Protein AF-A0AA35PYL8-F1 (afdb_monomer)

Nearest PDB structures (foldseek):
  5jr9-assembly1_B  TM=3.518E-01  e=2.823E+00  Nanoarchaeum equitans Kin4-M
  7nmq-assembly1_A  TM=1.419E-01  e=8.333E-01  Bacillus cereus
  4k1p-assembly4_D  TM=1.425E-01  e=1.674E+00  Bacillus cereus

Secondary structure (DSSP, 8-state):
--PPP-PPPTT-HHHHHHHHHHHHHHHHHHHHH----GGGSHHHHHHHHHHHHTTT--TTTHHHHHHHHHHHHHHHHHHHHHHHHHHHHHHSTTSHHHHHHHHHHHHHHHHHHHHHHHHHHHHHHHHHHHTSEEEEE-TTSSSSEEEEES-HHHHHHHHHHHHHHHHHHHHHHHHHHHTT-TTHHHHHHHHHHHHHHHHTTHHHHHHS-HHHHHHHGGGTGGGGGG--HHHHHHHHHHHHHHHTTT--S-SSHHHHHHHHHHHHHHTTTSS-SS--TT-

Sequence (279 aa):
MTQQLGPPGRDDVVYAAILRETYKVLIPYWFFTGDNVFLNEKQWKQPIQKNILQKIGSSSLEPHEFAAMEVAARHFGGMYDQLCECHRIRSEPHQPAAIEDSHGAIKYARDLEEAAAAANTDLLRAAIQSGDVEEVADQNSLPKTSYKMSNIHLGEILLLSLRVQFLNLRIYYDWAVLYDLPQADELYSRLRDLAVESWKYISFLRGIEFFDATMLSPALWPSLELATVAERQYLMDFFTEIDNFRHTTPKDKKEEEMRILSYTAIITGRKSAKNDPNS

Organism: NCBI:txid1926264

Foldseek 3Di:
DDDDDDADDLPNLPVLVVVVVVCLVCLVVCLLPVPQPCCVDPRNVVSNLVSLLVQVVDPQLSVLLVLLVVLLCVCSRCQNVLLVLLLVCVVPVPPPVSVVSLVVSLVVLVVSLVSLVVSLVVNVVSCVVVVQWDWAQDCPFPLRTAIDGVDVSSVQSNLSSLLSNLLSLVLNLVSCVSVVNPCNVVSLVVNQVSLSVSRNCLVVLVVDDLVSSLSRLLSNLSSLVNDDPVRNVVSLVSNCVSCVVVVPADPDSVRRNVVSVVVSCSSNSVDPPPDPVVD

Solvent-accessible surface area (backbone atoms only — not comparable to full-atom values): 15254 Å² total; per-residue (Å²): 134,85,80,81,81,75,65,58,56,93,81,38,62,65,56,32,49,52,51,51,58,49,41,71,65,42,50,66,54,38,60,75,68,61,54,83,61,66,56,76,39,71,75,38,32,54,49,42,51,53,56,57,56,62,71,68,70,48,82,86,47,46,69,34,53,50,48,27,51,52,45,46,50,52,48,69,75,46,39,48,62,51,32,55,50,42,37,54,30,66,75,47,55,82,40,71,67,28,48,61,52,42,55,56,54,44,50,50,25,44,56,50,16,54,52,18,46,50,26,36,52,53,32,52,50,50,31,40,74,73,64,42,31,43,86,40,86,27,89,86,42,91,74,39,33,27,43,48,65,75,44,72,65,54,51,52,52,49,44,48,19,46,29,50,19,49,44,23,44,52,40,32,30,50,50,22,58,76,68,69,38,92,58,26,68,59,42,50,52,54,50,46,52,50,30,51,59,54,55,20,44,50,65,41,44,72,71,48,60,66,69,58,26,54,72,50,52,68,49,50,45,64,38,54,82,70,40,52,77,70,53,35,52,54,52,51,52,50,53,48,63,58,37,67,84,72,68,80,62,63,91,45,68,67,57,39,50,52,49,44,53,51,49,43,32,31,77,49,13,76,36,75,84,66,80,60,95,87,115

Mean predicted aligned error: 7.29 Å

Radius of gyration: 19.18 Å; Cα contacts (8 Å, |Δi|>4): 286; chains: 1; bounding box: 44×58×51 Å

pLDDT: mean 84.25, std 14.27, range [31.62, 97.88]

Structure (mmCIF, N/CA/C/O backbone):
data_AF-A0AA35PYL8-F1
#
_entry.id   AF-A0AA35PYL8-F1
#
loop_
_atom_site.group_PDB
_atom_site.id
_atom_site.type_symbol
_atom_site.label_atom_id
_atom_site.label_alt_id
_atom_site.label_comp_id
_atom_site.label_asym_id
_atom_site.label_entity_id
_atom_site.label_seq_id
_atom_site.pdbx_PDB_ins_code
_atom_site.Cartn_x
_atom_site.Cartn_y
_atom_site.Cartn_z
_atom_site.occupancy
_atom_site.B_iso_or_equiv
_atom_site.auth_seq_id
_atom_site.auth_comp_id
_atom_site.auth_asym_id
_atom_site.auth_atom_id
_atom_site.pdbx_PDB_model_num
ATOM 1 N N . MET A 1 1 ? -0.480 42.351 -0.542 1.00 38.56 1 MET A N 1
ATOM 2 C CA . MET A 1 1 ? 0.664 41.586 -0.006 1.00 38.56 1 MET A CA 1
ATOM 3 C C . MET A 1 1 ? 0.111 40.351 0.671 1.00 38.56 1 MET A C 1
ATOM 5 O O . MET A 1 1 ? -0.483 40.473 1.731 1.00 38.56 1 MET A O 1
ATOM 9 N N . THR A 1 2 ? 0.221 39.192 0.036 1.00 40.53 2 THR A N 1
ATOM 10 C CA . THR A 1 2 ? -0.053 37.902 0.674 1.00 40.53 2 THR A CA 1
ATOM 11 C C . THR A 1 2 ? 1.210 37.506 1.433 1.00 40.53 2 THR A C 1
ATOM 13 O O . THR A 1 2 ? 2.241 37.250 0.817 1.00 40.53 2 THR A O 1
ATOM 16 N N . GLN A 1 3 ? 1.171 37.544 2.768 1.00 46.09 3 GLN A N 1
ATOM 17 C CA . GLN A 1 3 ? 2.246 36.984 3.588 1.00 46.09 3 GLN A CA 1
ATOM 18 C C . GLN A 1 3 ? 2.286 35.472 3.354 1.00 46.09 3 GLN A C 1
ATOM 20 O O . GLN A 1 3 ? 1.274 34.795 3.527 1.00 46.09 3 GLN A O 1
ATOM 25 N N . GLN A 1 4 ? 3.443 34.948 2.949 1.00 57.88 4 GLN A N 1
ATOM 26 C CA . GLN A 1 4 ? 3.677 33.508 2.967 1.00 57.88 4 GLN A CA 1
ATOM 27 C C . GLN A 1 4 ? 3.803 33.060 4.426 1.00 57.88 4 GLN A C 1
ATOM 29 O O . GLN A 1 4 ? 4.592 33.624 5.185 1.00 57.88 4 GLN A O 1
ATOM 34 N N . LEU A 1 5 ? 2.996 32.075 4.823 1.00 64.62 5 LEU A N 1
ATOM 35 C CA . LEU A 1 5 ? 3.080 31.464 6.146 1.00 64.62 5 LEU A CA 1
ATOM 36 C C . LEU A 1 5 ? 4.333 30.577 6.222 1.00 64.62 5 LEU A C 1
ATOM 38 O O . LEU A 1 5 ? 4.578 29.768 5.331 1.00 64.62 5 LEU A O 1
ATOM 42 N N . GLY A 1 6 ? 5.125 30.743 7.284 1.00 70.56 6 GLY A N 1
ATOM 43 C CA . GLY A 1 6 ? 6.258 29.868 7.608 1.00 70.56 6 GLY A CA 1
ATOM 44 C C . GLY A 1 6 ? 5.825 28.574 8.319 1.00 70.56 6 GLY A C 1
ATOM 45 O O . GLY A 1 6 ? 4.622 28.350 8.484 1.00 70.56 6 GLY A O 1
ATOM 46 N N . PRO A 1 7 ? 6.775 27.724 8.756 1.00 70.75 7 PRO A N 1
ATOM 47 C CA . PRO A 1 7 ? 6.474 26.495 9.493 1.00 70.75 7 PRO A CA 1
ATOM 48 C C . PRO A 1 7 ? 5.730 26.774 10.809 1.00 70.75 7 PRO A C 1
ATOM 50 O O . PRO A 1 7 ? 5.912 27.846 11.397 1.00 70.75 7 PRO A O 1
ATOM 53 N N . PRO A 1 8 ? 4.905 25.826 11.297 1.00 73.75 8 PRO A N 1
ATOM 54 C CA . PRO A 1 8 ? 4.210 25.989 12.565 1.00 73.75 8 PRO A CA 1
ATOM 55 C C . PRO A 1 8 ? 5.211 26.109 13.714 1.00 73.75 8 PRO A C 1
ATOM 57 O O . PRO A 1 8 ? 6.258 25.453 13.731 1.00 73.75 8 PRO A O 1
ATOM 60 N N . GLY A 1 9 ? 4.871 26.939 14.702 1.00 73.50 9 GLY A N 1
ATOM 61 C CA . GLY A 1 9 ? 5.613 26.987 15.957 1.00 73.50 9 GLY A CA 1
ATOM 62 C C . GLY A 1 9 ? 5.628 25.615 16.639 1.00 73.50 9 GLY A C 1
ATOM 63 O O . GLY A 1 9 ? 4.746 24.786 16.423 1.00 73.50 9 GLY A O 1
ATOM 64 N N . ARG A 1 10 ? 6.621 25.369 17.502 1.00 64.75 10 ARG A N 1
ATOM 65 C CA . ARG A 1 10 ? 6.842 24.063 18.161 1.00 64.75 10 ARG A CA 1
ATOM 66 C C . ARG A 1 10 ? 5.626 23.522 18.932 1.00 64.75 10 ARG A C 1
ATOM 68 O O . ARG A 1 10 ? 5.512 22.304 19.102 1.00 64.75 10 ARG A O 1
ATOM 75 N N . ASP A 1 11 ? 4.759 24.425 19.379 1.00 73.81 11 ASP A N 1
ATOM 76 C CA . ASP A 1 11 ? 3.574 24.145 20.193 1.00 73.81 11 ASP A CA 1
ATOM 77 C C . ASP A 1 11 ? 2.267 24.573 19.494 1.00 73.81 11 ASP A C 1
ATOM 79 O O . ASP A 1 11 ? 1.200 24.566 20.104 1.00 73.81 11 ASP A O 1
ATOM 83 N N . ASP A 1 12 ? 2.324 24.928 18.204 1.00 72.94 12 ASP A N 1
ATOM 84 C CA . ASP A 1 12 ? 1.146 25.309 17.419 1.00 72.94 12 ASP A CA 1
ATOM 85 C C . ASP A 1 12 ? 0.423 24.065 16.878 1.00 72.94 12 ASP A C 1
ATOM 87 O O . ASP A 1 12 ? 0.539 23.669 15.714 1.00 72.94 12 ASP A O 1
ATOM 91 N N . VAL A 1 13 ? -0.310 23.410 17.781 1.00 71.44 13 VAL A N 1
ATOM 92 C CA . VAL A 1 13 ? -1.048 22.168 17.510 1.00 71.44 13 VAL A CA 1
ATOM 93 C C . VAL A 1 13 ? -2.127 22.373 16.442 1.00 71.44 13 VAL A C 1
ATOM 95 O O . VAL A 1 13 ? -2.385 21.460 15.658 1.00 71.44 13 VAL A O 1
ATOM 98 N N . VAL A 1 14 ? -2.740 23.561 16.385 1.00 76.62 14 VAL A N 1
ATOM 99 C CA . VAL A 1 14 ? -3.816 23.878 15.434 1.00 76.62 14 VAL A CA 1
ATOM 100 C C . VAL A 1 14 ? -3.253 24.017 14.026 1.00 76.62 14 VAL A C 1
ATOM 102 O O . VAL A 1 14 ? -3.759 23.375 13.105 1.00 76.62 14 VAL A O 1
ATOM 105 N N . TYR A 1 15 ? -2.183 24.793 13.846 1.00 76.69 15 TYR A N 1
ATOM 106 C CA . TYR A 1 15 ? -1.580 24.954 12.527 1.00 76.69 15 TYR A CA 1
ATOM 107 C C . TYR A 1 15 ? -0.965 23.638 12.026 1.00 76.69 15 TYR A C 1
ATOM 109 O O . TYR A 1 15 ? -1.166 23.266 10.868 1.00 76.69 15 TYR A O 1
ATOM 117 N N . ALA A 1 16 ? -0.317 22.864 12.904 1.00 71.44 16 ALA A N 1
ATOM 118 C CA . ALA A 1 16 ? 0.171 21.530 12.557 1.00 71.44 16 ALA A CA 1
ATOM 119 C C . ALA A 1 16 ? -0.965 20.575 12.132 1.00 71.44 16 ALA A C 1
ATOM 121 O O . ALA A 1 16 ? -0.809 19.833 11.159 1.00 71.44 16 ALA A O 1
ATOM 122 N N . ALA A 1 17 ? -2.126 20.630 12.797 1.00 71.81 17 ALA A N 1
ATOM 123 C CA . ALA A 1 17 ? -3.292 19.828 12.427 1.00 71.81 17 ALA A CA 1
ATOM 124 C C . ALA A 1 17 ? -3.875 20.235 11.062 1.00 71.81 17 ALA A C 1
ATOM 126 O O . ALA A 1 17 ? -4.158 19.365 10.240 1.00 71.81 17 ALA A O 1
ATOM 127 N N . ILE A 1 18 ? -3.995 21.540 10.788 1.00 76.38 18 ILE A N 1
ATOM 128 C CA . ILE A 1 18 ? -4.449 22.049 9.483 1.00 76.38 18 ILE A CA 1
ATOM 129 C C . ILE A 1 18 ? -3.497 21.595 8.374 1.00 76.38 18 ILE A C 1
ATOM 131 O O . ILE A 1 18 ? -3.952 21.116 7.337 1.00 76.38 18 ILE A O 1
ATOM 135 N N . LEU A 1 19 ? -2.183 21.696 8.591 1.00 72.56 19 LEU A N 1
ATOM 136 C CA . LEU A 1 19 ? -1.183 21.247 7.621 1.00 72.56 19 LEU A CA 1
ATOM 137 C C . LEU A 1 19 ? -1.274 19.745 7.353 1.00 72.56 19 LEU A C 1
ATOM 139 O O . LEU A 1 19 ? -1.142 19.344 6.203 1.00 72.56 19 LEU A O 1
ATOM 143 N N . ARG A 1 20 ? -1.547 18.919 8.369 1.00 69.62 20 ARG A N 1
ATOM 144 C CA . ARG A 1 20 ? -1.767 17.474 8.196 1.00 69.62 20 ARG A CA 1
ATOM 145 C C . ARG A 1 20 ? -3.010 17.172 7.356 1.00 69.62 20 ARG A C 1
ATOM 147 O O . ARG A 1 20 ? -2.934 16.357 6.442 1.00 69.62 20 ARG A O 1
ATOM 154 N N . GLU A 1 21 ? -4.147 17.798 7.648 1.00 71.31 21 GLU A N 1
ATOM 155 C CA . GLU A 1 21 ? -5.366 17.567 6.854 1.00 71.31 21 GLU A CA 1
ATOM 156 C C . GLU A 1 21 ? -5.190 18.074 5.419 1.00 71.31 21 GLU A C 1
ATOM 158 O O . GLU A 1 21 ? -5.538 17.395 4.455 1.00 71.31 21 GLU A O 1
ATOM 163 N N . THR A 1 22 ? -4.530 19.221 5.262 1.00 70.6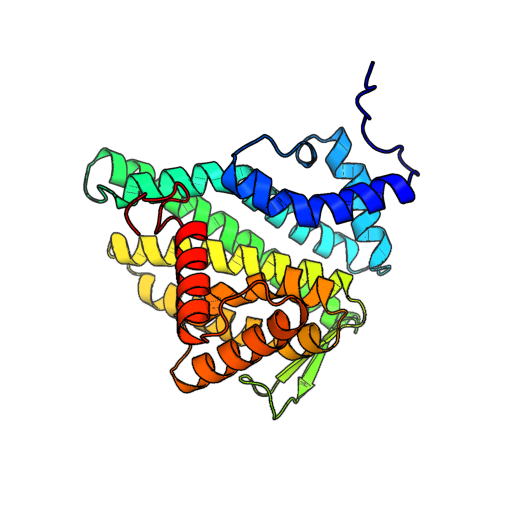2 22 THR A N 1
ATOM 164 C CA . THR A 1 22 ? -4.163 19.757 3.948 1.00 70.62 22 THR A CA 1
ATOM 165 C C . THR A 1 22 ? -3.191 18.819 3.228 1.00 70.62 22 THR A C 1
ATOM 167 O O . THR A 1 22 ? -3.323 18.599 2.029 1.00 70.62 22 THR A O 1
ATOM 170 N N . TYR A 1 23 ? -2.257 18.194 3.950 1.00 68.19 23 TYR A N 1
ATOM 171 C CA . TYR A 1 23 ? -1.317 17.223 3.399 1.00 68.19 23 TYR A CA 1
ATOM 172 C C . TYR A 1 23 ? -2.027 16.017 2.789 1.00 68.19 23 TYR A C 1
ATOM 174 O O . TYR A 1 23 ? -1.738 15.672 1.646 1.00 68.19 23 TYR A O 1
ATOM 182 N N . LYS A 1 24 ? -3.007 15.427 3.490 1.00 66.06 24 LYS A N 1
ATOM 183 C CA . LYS A 1 24 ? -3.813 14.317 2.949 1.00 66.06 24 LYS A CA 1
ATOM 184 C C . LYS A 1 24 ? -4.441 14.671 1.591 1.00 66.06 24 LYS A C 1
ATOM 186 O O . LYS A 1 24 ? -4.537 13.812 0.719 1.00 66.06 24 LYS A O 1
ATOM 191 N N . VAL A 1 25 ? -4.834 15.934 1.405 1.00 66.62 25 VAL A N 1
ATOM 192 C CA . VAL A 1 25 ? -5.436 16.450 0.164 1.00 66.62 25 VAL A CA 1
ATOM 193 C C . VAL A 1 25 ? -4.390 16.803 -0.902 1.00 66.62 25 VAL A C 1
ATOM 195 O O . VAL A 1 25 ? -4.662 16.650 -2.091 1.00 66.62 25 VAL A O 1
ATOM 198 N N . LEU A 1 26 ? -3.200 17.264 -0.506 1.00 66.56 26 LEU A N 1
ATOM 199 C CA . LEU A 1 26 ? -2.145 17.710 -1.424 1.00 66.56 26 LEU A CA 1
ATOM 200 C C . LEU A 1 26 ? -1.209 16.591 -1.896 1.00 66.56 26 LEU A C 1
ATOM 202 O O . LEU A 1 26 ? -0.596 16.749 -2.950 1.00 66.56 26 LEU A O 1
ATOM 206 N N . ILE A 1 27 ? -1.126 15.455 -1.190 1.00 66.12 27 ILE A N 1
ATOM 207 C CA . ILE A 1 27 ? -0.324 14.293 -1.621 1.00 66.12 27 ILE A CA 1
ATOM 208 C C . ILE A 1 27 ? -0.635 13.892 -3.072 1.00 66.12 27 ILE A C 1
ATOM 210 O O . ILE A 1 27 ? 0.311 13.781 -3.850 1.00 66.12 27 ILE A O 1
ATOM 214 N N . PRO A 1 28 ? -1.909 13.713 -3.487 1.00 63.41 28 PRO A N 1
ATOM 215 C CA . PRO A 1 28 ? -2.220 13.408 -4.880 1.00 63.41 28 PRO A CA 1
ATOM 216 C C . PRO A 1 28 ? -1.748 14.493 -5.851 1.00 63.41 28 PRO A C 1
ATOM 218 O O . PRO A 1 28 ? -1.295 14.169 -6.937 1.00 63.41 28 PRO A O 1
ATOM 221 N N . TYR A 1 29 ? -1.825 15.773 -5.482 1.00 65.50 29 TYR A N 1
ATOM 222 C CA . TYR A 1 29 ? -1.358 16.856 -6.348 1.00 65.50 29 TYR A CA 1
ATOM 223 C C . TYR A 1 29 ? 0.162 16.774 -6.560 1.00 65.50 29 TYR A C 1
ATOM 225 O O . TYR A 1 29 ? 0.612 16.707 -7.701 1.00 65.50 29 TYR A O 1
ATOM 233 N N . TRP A 1 30 ? 0.946 16.669 -5.484 1.00 63.66 30 TRP A N 1
ATOM 234 C CA . TRP A 1 30 ? 2.409 16.561 -5.581 1.00 63.66 30 TRP A CA 1
ATOM 235 C C . TRP A 1 30 ? 2.871 15.282 -6.267 1.00 63.66 30 TRP A C 1
ATOM 237 O O . TRP A 1 30 ? 3.850 15.305 -7.008 1.00 63.66 30 TRP A O 1
ATOM 247 N N . PHE A 1 31 ? 2.123 14.191 -6.086 1.00 59.41 31 PHE A N 1
ATOM 248 C CA . PHE A 1 31 ? 2.325 12.945 -6.817 1.00 59.41 31 PHE A CA 1
ATOM 249 C C . PHE A 1 31 ? 2.348 13.177 -8.339 1.00 59.41 31 PHE A C 1
ATOM 251 O O . PHE A 1 31 ? 3.172 12.590 -9.035 1.00 59.41 31 PHE A O 1
ATOM 258 N N . PHE A 1 32 ? 1.463 14.034 -8.860 1.00 60.22 32 PHE A N 1
ATOM 259 C CA . PHE A 1 32 ? 1.333 14.269 -10.301 1.00 60.22 32 PHE A CA 1
ATOM 260 C C . PHE A 1 32 ? 2.185 15.425 -10.831 1.00 60.22 32 PHE A C 1
ATOM 262 O O . PHE A 1 32 ? 2.505 15.425 -12.020 1.00 60.22 32 PHE A O 1
ATOM 269 N N . THR A 1 33 ? 2.541 16.405 -9.998 1.00 62.00 33 THR A N 1
ATOM 270 C CA . THR A 1 33 ? 3.308 17.577 -10.453 1.00 62.00 33 THR A CA 1
ATOM 271 C C . THR A 1 33 ? 4.813 17.451 -10.255 1.00 62.00 33 THR A C 1
ATOM 273 O O . THR A 1 33 ? 5.556 18.148 -10.941 1.00 62.00 33 THR A O 1
ATOM 276 N N . GLY A 1 34 ? 5.275 16.577 -9.353 1.00 55.03 34 GLY A N 1
ATOM 277 C CA . GLY A 1 34 ? 6.693 16.491 -8.992 1.00 55.03 34 GLY A CA 1
ATOM 278 C C . GLY A 1 34 ? 7.200 17.726 -8.237 1.00 55.03 34 GLY A C 1
ATOM 279 O O . GLY A 1 34 ? 8.408 17.905 -8.088 1.00 55.03 34 GLY A O 1
ATOM 280 N N . ASP A 1 35 ? 6.296 18.593 -7.765 1.00 61.75 35 ASP A N 1
ATOM 281 C CA . ASP A 1 35 ? 6.665 19.746 -6.949 1.00 61.75 35 ASP A CA 1
ATOM 282 C C . ASP A 1 35 ? 7.301 19.278 -5.634 1.00 61.75 35 ASP A C 1
ATOM 284 O O . ASP A 1 35 ? 6.838 18.325 -5.000 1.00 61.75 35 ASP A O 1
ATOM 288 N N . ASN A 1 36 ? 8.347 19.985 -5.194 1.00 57.03 36 ASN A N 1
ATOM 289 C CA . ASN A 1 36 ? 9.007 19.688 -3.928 1.00 57.03 36 ASN A CA 1
ATOM 290 C C . ASN A 1 36 ? 7.998 19.744 -2.777 1.00 57.03 36 ASN A C 1
ATOM 292 O O . ASN A 1 36 ? 7.452 20.797 -2.437 1.00 57.03 36 ASN A O 1
ATOM 296 N N . VAL A 1 37 ? 7.803 18.596 -2.135 1.00 62.78 37 VAL A N 1
ATOM 297 C CA . VAL A 1 37 ? 7.036 18.483 -0.901 1.00 62.78 37 VAL A CA 1
ATOM 298 C C . VAL A 1 37 ? 7.799 19.259 0.177 1.00 62.78 37 VAL A C 1
ATOM 300 O O . VAL A 1 37 ? 8.783 18.761 0.720 1.00 62.78 37 VAL A O 1
ATOM 303 N N . PHE A 1 38 ? 7.351 20.473 0.518 1.00 61.25 38 PHE A N 1
ATOM 304 C CA . PHE A 1 38 ? 7.980 21.319 1.552 1.00 61.25 38 PHE A CA 1
ATOM 305 C C . PHE A 1 38 ? 8.118 20.603 2.909 1.00 61.25 38 PHE A C 1
ATOM 307 O O . PHE A 1 38 ? 8.966 20.943 3.729 1.00 61.25 38 PHE A O 1
ATOM 314 N N . LEU A 1 39 ? 7.323 19.553 3.133 1.00 61.25 39 LEU A N 1
ATOM 315 C CA . LEU A 1 39 ? 7.381 18.678 4.307 1.00 61.25 39 LEU A CA 1
ATOM 316 C C . LEU A 1 39 ? 8.658 17.836 4.396 1.00 61.25 39 LEU A C 1
ATOM 318 O O . LEU A 1 39 ? 8.964 17.328 5.473 1.00 61.25 39 LEU A O 1
ATOM 322 N N . ASN A 1 40 ? 9.411 17.696 3.304 1.00 60.97 40 ASN A N 1
ATOM 323 C CA . ASN A 1 40 ? 10.722 17.050 3.313 1.00 60.97 40 ASN A CA 1
ATOM 324 C C . ASN A 1 40 ? 11.807 17.962 3.904 1.00 60.97 40 ASN A C 1
ATOM 326 O O . ASN A 1 40 ? 12.871 17.484 4.307 1.00 60.97 40 ASN A O 1
ATOM 330 N N . GLU A 1 41 ? 11.549 19.265 4.019 1.00 70.06 41 GLU A N 1
ATOM 331 C CA . GLU A 1 41 ? 12.454 20.178 4.699 1.00 70.06 41 GLU A CA 1
ATOM 332 C C . GLU A 1 41 ? 12.382 19.968 6.217 1.00 70.06 41 GLU A C 1
ATOM 334 O O . GLU A 1 41 ? 11.309 19.937 6.827 1.00 70.06 41 GLU A O 1
ATOM 339 N N . LYS A 1 42 ? 13.551 19.886 6.864 1.00 69.88 42 LYS A N 1
ATOM 340 C CA . LYS A 1 42 ? 13.689 19.591 8.303 1.00 69.88 42 LYS A CA 1
ATOM 341 C C . LYS A 1 42 ? 12.803 20.471 9.201 1.00 69.88 42 LYS A C 1
ATOM 343 O O . LYS A 1 42 ? 12.282 19.985 10.203 1.00 69.88 42 LYS A O 1
ATOM 348 N N . GLN A 1 43 ? 12.635 21.740 8.829 1.00 71.31 43 GLN A N 1
ATOM 349 C CA . GLN A 1 43 ? 11.855 22.740 9.564 1.00 71.31 43 GLN A CA 1
ATOM 350 C C . GLN A 1 43 ? 10.338 22.482 9.556 1.00 71.31 43 GLN A C 1
ATOM 352 O O . GLN A 1 43 ? 9.658 22.868 10.502 1.00 71.31 43 GLN A O 1
ATOM 357 N N . TRP A 1 44 ? 9.823 21.784 8.542 1.00 70.62 44 TRP A N 1
ATOM 358 C CA . TRP A 1 44 ? 8.416 21.385 8.436 1.00 70.62 44 TRP A CA 1
ATOM 359 C C . TRP A 1 44 ? 8.189 19.949 8.915 1.00 70.62 44 TRP A C 1
ATOM 361 O O . TRP A 1 44 ? 7.179 19.663 9.559 1.00 70.62 44 TRP A O 1
ATOM 371 N N . LYS A 1 45 ? 9.158 19.059 8.663 1.00 69.25 45 LYS A N 1
ATOM 372 C CA . LYS A 1 45 ? 9.086 17.635 9.009 1.00 69.25 45 LYS A CA 1
ATOM 373 C C . LYS A 1 45 ? 8.870 17.410 10.510 1.00 69.25 45 LYS A C 1
ATOM 375 O O . LYS A 1 45 ? 7.955 16.690 10.899 1.00 69.25 45 LYS A O 1
ATOM 380 N N . GLN A 1 46 ? 9.682 18.039 11.363 1.00 70.25 46 GLN A N 1
ATOM 381 C CA . GLN A 1 46 ? 9.672 17.750 12.805 1.00 70.25 46 GLN A CA 1
ATOM 382 C C . GLN A 1 46 ? 8.376 18.166 13.527 1.00 70.25 46 GLN A C 1
ATOM 384 O O . GLN A 1 46 ? 7.842 17.341 14.271 1.00 70.25 46 GLN A O 1
ATOM 389 N N . PRO A 1 47 ? 7.831 19.387 13.336 1.00 67.44 47 PRO A N 1
ATOM 390 C CA . PRO A 1 47 ? 6.578 19.775 13.987 1.00 67.44 47 PRO A CA 1
ATOM 391 C C . PRO A 1 47 ? 5.391 18.895 13.578 1.00 67.44 47 PRO A C 1
ATOM 393 O O . PRO A 1 47 ? 4.564 18.541 14.417 1.00 67.44 47 PRO A O 1
ATOM 396 N N . ILE A 1 48 ? 5.330 18.503 12.303 1.00 66.81 48 ILE A N 1
ATOM 397 C CA . ILE A 1 48 ? 4.231 17.699 11.759 1.00 66.81 48 ILE A CA 1
ATOM 398 C C . ILE A 1 48 ? 4.343 16.246 12.220 1.00 66.81 48 ILE A C 1
ATOM 400 O O . ILE A 1 48 ? 3.349 15.681 12.669 1.00 66.81 48 ILE A O 1
ATOM 404 N N . GLN A 1 49 ? 5.548 15.665 12.215 1.00 67.12 49 GLN A N 1
ATOM 405 C CA . GLN A 1 49 ? 5.780 14.337 12.792 1.00 67.12 49 GLN A CA 1
ATOM 406 C C . GLN A 1 49 ? 5.405 14.298 14.276 1.00 67.12 49 GLN A C 1
ATOM 408 O O . GLN A 1 49 ? 4.667 13.412 14.689 1.00 67.12 49 GLN A O 1
ATOM 413 N N . LYS A 1 50 ? 5.827 15.293 15.068 1.00 68.25 50 LYS A N 1
ATOM 414 C CA . LYS A 1 50 ? 5.460 15.386 16.488 1.00 68.25 50 LYS A CA 1
ATOM 415 C C . LYS A 1 50 ? 3.939 15.451 16.680 1.00 68.25 50 LYS A C 1
ATOM 417 O O . LYS A 1 50 ? 3.416 14.775 17.557 1.00 68.25 50 LYS A O 1
ATOM 422 N N . ASN A 1 51 ? 3.227 16.230 15.863 1.00 68.75 51 ASN A N 1
ATOM 423 C CA . ASN A 1 51 ? 1.766 16.321 15.936 1.00 68.75 51 ASN A CA 1
ATOM 424 C C . ASN A 1 51 ? 1.074 14.989 15.602 1.00 68.75 51 ASN A C 1
ATOM 426 O O . ASN A 1 51 ? 0.088 14.645 16.246 1.00 68.75 51 ASN A O 1
ATOM 430 N N . ILE A 1 52 ? 1.601 14.237 14.629 1.00 65.06 52 ILE A N 1
ATOM 431 C CA . ILE A 1 52 ? 1.081 12.915 14.251 1.00 65.06 52 ILE A CA 1
ATOM 432 C C . ILE A 1 52 ? 1.277 11.911 15.395 1.00 65.06 52 ILE A C 1
ATOM 434 O O . ILE A 1 52 ? 0.307 11.287 15.819 1.00 65.06 52 ILE A O 1
ATOM 438 N N . LEU A 1 53 ? 2.493 11.820 15.945 1.00 64.69 53 LEU A N 1
ATOM 439 C CA . LEU A 1 53 ? 2.842 10.875 17.018 1.00 64.69 53 LEU A CA 1
ATOM 440 C C . LEU A 1 53 ? 2.053 11.141 18.314 1.00 64.69 53 LEU A C 1
ATOM 442 O O . LEU A 1 53 ? 1.614 10.222 19.001 1.00 64.69 53 LEU A O 1
ATOM 446 N N . GLN A 1 54 ? 1.782 12.411 18.631 1.00 65.12 54 GLN A N 1
ATOM 447 C CA . GLN A 1 54 ? 1.022 12.782 19.831 1.00 65.12 54 GLN A CA 1
ATOM 448 C C . GLN A 1 54 ? -0.431 12.279 19.843 1.00 65.12 54 GLN A C 1
ATOM 450 O O . GLN A 1 54 ? -1.034 12.235 20.914 1.00 65.12 54 GLN A O 1
ATOM 455 N N . LYS A 1 55 ? -1.011 11.907 18.692 1.00 66.19 55 LYS A N 1
ATOM 456 C CA . LYS A 1 55 ? -2.419 11.487 18.609 1.00 66.19 55 LYS A CA 1
ATOM 457 C C . LYS A 1 55 ? -2.662 9.996 18.826 1.00 66.19 55 LYS A C 1
ATOM 459 O O . LYS A 1 55 ? -3.802 9.626 19.108 1.00 66.19 55 LYS A O 1
ATOM 464 N N . ILE A 1 56 ? -1.640 9.147 18.705 1.00 64.38 56 ILE A N 1
ATOM 465 C CA . ILE A 1 56 ? -1.784 7.731 19.073 1.00 64.38 56 ILE A CA 1
ATOM 466 C C . ILE A 1 56 ? -1.742 7.589 20.595 1.00 64.38 56 ILE A C 1
ATOM 468 O O . ILE A 1 56 ? -2.499 6.809 21.165 1.00 64.38 56 ILE A O 1
ATOM 472 N N . GLY A 1 57 ? -0.950 8.436 21.262 1.00 61.62 57 GLY A N 1
ATOM 473 C CA . GLY A 1 57 ? -0.926 8.545 22.721 1.00 61.62 57 GLY A CA 1
ATOM 474 C C . GLY A 1 57 ? -0.227 7.376 23.422 1.00 61.62 57 GLY A C 1
ATOM 475 O O . GLY A 1 57 ? -0.217 7.335 24.651 1.00 61.62 57 GLY A O 1
ATOM 476 N N . SER A 1 58 ? 0.375 6.455 22.660 1.00 73.00 58 SER A N 1
ATOM 477 C CA . SER A 1 58 ? 1.088 5.279 23.160 1.00 73.00 58 SER A CA 1
ATOM 478 C C . SER A 1 58 ? 2.598 5.465 23.013 1.00 73.00 58 SER A C 1
ATOM 480 O O . SER A 1 58 ? 3.156 5.376 21.920 1.00 73.00 58 SER A O 1
ATOM 482 N N . SER A 1 59 ? 3.287 5.711 24.129 1.00 74.25 59 SER A N 1
ATOM 483 C CA . SER A 1 59 ? 4.742 5.918 24.134 1.00 74.25 59 SER A CA 1
ATOM 484 C C . SER A 1 59 ? 5.535 4.681 23.700 1.00 74.25 59 SER A C 1
ATOM 486 O O . SER A 1 59 ? 6.678 4.812 23.267 1.00 74.25 59 SER A O 1
ATOM 488 N N . SER A 1 60 ? 4.951 3.480 23.790 1.00 84.44 60 SER A N 1
ATOM 489 C CA . SER A 1 60 ? 5.584 2.245 23.316 1.00 84.44 60 SER A CA 1
ATOM 490 C C . SER A 1 60 ? 5.553 2.094 21.796 1.00 84.44 60 SER A C 1
ATOM 492 O O . SER A 1 60 ? 6.403 1.395 21.252 1.00 84.44 60 SER A O 1
ATOM 494 N N . LEU A 1 61 ? 4.602 2.735 21.108 1.00 87.75 61 LEU A N 1
ATOM 495 C CA . LEU A 1 61 ? 4.467 2.648 19.650 1.00 87.75 61 LEU A CA 1
ATOM 496 C C . LEU A 1 61 ? 5.252 3.739 18.914 1.00 87.75 61 LEU A C 1
ATOM 498 O O . LEU A 1 61 ? 5.670 3.518 17.777 1.00 87.75 61 LEU A O 1
ATOM 502 N N . GLU A 1 62 ? 5.537 4.862 19.578 1.00 85.62 62 GLU A N 1
ATOM 503 C CA . GLU A 1 62 ? 6.200 6.037 18.994 1.00 85.62 62 GLU A CA 1
ATOM 504 C C . GLU A 1 62 ? 7.459 5.712 18.150 1.00 85.62 62 GLU A C 1
ATOM 506 O O . GLU A 1 62 ? 7.562 6.218 17.027 1.00 85.62 62 GLU A O 1
ATOM 511 N N . PRO A 1 63 ? 8.404 4.843 18.582 1.00 87.81 63 PRO A N 1
ATOM 512 C CA . PRO A 1 63 ? 9.579 4.521 17.764 1.00 87.81 63 PRO A CA 1
ATOM 513 C C . PRO A 1 63 ? 9.230 3.792 16.458 1.00 87.81 63 PRO A C 1
ATOM 515 O O . PRO A 1 63 ? 9.857 4.025 15.423 1.00 87.81 63 PRO A O 1
ATOM 518 N N . HIS A 1 64 ? 8.224 2.917 16.502 1.00 90.94 64 HIS A N 1
ATOM 519 C CA . HIS A 1 64 ? 7.784 2.114 15.362 1.00 90.94 64 HIS A CA 1
ATOM 520 C C . HIS A 1 64 ? 6.969 2.953 14.373 1.00 90.94 64 HIS A C 1
ATOM 522 O O . HIS A 1 64 ? 7.158 2.855 13.160 1.00 90.94 64 HIS A O 1
ATOM 528 N N . GLU A 1 65 ? 6.121 3.841 14.891 1.00 85.31 65 GLU A N 1
ATOM 529 C CA . GLU A 1 65 ? 5.387 4.829 14.099 1.00 85.31 65 GLU A CA 1
ATOM 530 C C . GLU A 1 65 ? 6.346 5.758 13.356 1.00 85.31 65 GLU A C 1
ATOM 532 O O . GLU A 1 65 ? 6.187 6.002 12.157 1.00 85.31 65 GLU A O 1
ATOM 537 N N . PHE A 1 66 ? 7.376 6.249 14.053 1.00 83.31 66 PHE A N 1
ATOM 538 C CA . PHE A 1 66 ? 8.386 7.106 13.450 1.00 83.31 66 PHE A CA 1
ATOM 539 C C . PHE A 1 66 ? 9.102 6.391 12.302 1.00 83.31 66 PHE A C 1
ATOM 541 O O . PHE A 1 66 ? 9.187 6.944 11.205 1.00 83.31 66 PHE A O 1
ATOM 548 N N . ALA A 1 67 ? 9.544 5.148 12.514 1.00 88.31 67 ALA A N 1
ATOM 549 C CA . ALA A 1 67 ? 10.188 4.349 11.475 1.00 88.31 67 ALA A CA 1
ATOM 550 C C . ALA A 1 67 ? 9.284 4.161 10.241 1.00 88.31 67 ALA A C 1
ATOM 552 O O . ALA A 1 67 ? 9.727 4.398 9.113 1.00 88.31 67 ALA A O 1
ATOM 553 N N . ALA A 1 68 ? 8.005 3.819 10.437 1.00 89.12 68 ALA A N 1
ATOM 554 C CA . ALA A 1 68 ? 7.040 3.670 9.346 1.00 89.12 68 ALA A CA 1
ATOM 555 C C . ALA A 1 68 ? 6.835 4.981 8.566 1.00 89.12 68 ALA A C 1
ATOM 557 O O . ALA A 1 68 ? 6.866 4.993 7.331 1.00 89.12 68 ALA A O 1
ATOM 558 N N . MET A 1 69 ? 6.702 6.105 9.275 1.00 84.12 69 MET A N 1
ATOM 559 C CA . MET A 1 69 ? 6.549 7.430 8.670 1.00 84.12 69 MET A CA 1
ATOM 560 C C . MET A 1 69 ? 7.804 7.883 7.917 1.00 84.12 69 MET A C 1
ATOM 562 O O . MET A 1 69 ? 7.698 8.553 6.889 1.00 84.12 69 MET A O 1
ATOM 566 N N . GLU A 1 70 ? 8.999 7.522 8.384 1.00 83.94 70 GLU A N 1
ATOM 567 C CA . GLU A 1 70 ? 10.242 7.818 7.670 1.00 83.94 70 GLU A CA 1
ATOM 568 C C . GLU A 1 70 ? 10.374 7.042 6.364 1.00 83.94 70 GLU A C 1
ATOM 570 O O . GLU A 1 70 ? 10.841 7.608 5.372 1.00 83.94 70 GLU A O 1
ATOM 575 N N . VAL A 1 71 ? 9.960 5.774 6.341 1.00 88.88 71 VAL A N 1
ATOM 576 C CA . VAL A 1 71 ? 9.927 4.983 5.105 1.00 88.88 71 VAL A CA 1
ATOM 577 C C . VAL A 1 71 ? 8.910 5.567 4.126 1.00 88.88 71 VAL A C 1
ATOM 579 O O . VAL A 1 71 ? 9.245 5.783 2.960 1.00 88.88 71 VAL A O 1
ATOM 582 N N . ALA A 1 72 ? 7.713 5.919 4.605 1.00 86.06 72 ALA A N 1
ATOM 583 C CA . ALA A 1 72 ? 6.695 6.567 3.785 1.00 86.06 72 ALA A CA 1
ATOM 584 C C . ALA A 1 72 ? 7.199 7.889 3.184 1.00 86.06 72 ALA A C 1
ATOM 586 O O . ALA A 1 72 ? 7.088 8.098 1.977 1.00 86.06 72 ALA A O 1
ATOM 587 N N . ALA A 1 73 ? 7.823 8.756 3.988 1.00 80.88 73 ALA A N 1
ATOM 588 C CA . ALA A 1 73 ? 8.392 10.016 3.507 1.00 80.88 73 ALA A CA 1
ATOM 589 C C . ALA A 1 73 ? 9.467 9.798 2.429 1.00 80.88 73 ALA A C 1
ATOM 591 O O . ALA A 1 73 ? 9.498 10.519 1.433 1.00 80.88 73 ALA A O 1
ATOM 592 N N . ARG A 1 74 ? 10.322 8.780 2.594 1.00 83.44 74 ARG A N 1
ATOM 593 C CA . ARG A 1 74 ? 11.350 8.420 1.605 1.00 83.44 74 ARG A CA 1
ATOM 594 C C . ARG A 1 74 ? 10.734 7.974 0.281 1.00 83.44 74 ARG A C 1
ATOM 596 O O . ARG A 1 74 ? 11.207 8.392 -0.771 1.00 83.44 74 ARG A O 1
ATOM 603 N N . HIS A 1 75 ? 9.678 7.164 0.350 1.00 87.12 75 HIS A N 1
ATOM 604 C CA . HIS A 1 75 ? 8.936 6.714 -0.820 1.00 87.12 75 HIS A CA 1
ATOM 605 C C . HIS A 1 75 ? 8.282 7.892 -1.544 1.00 87.12 75 HIS A C 1
ATOM 607 O O . HIS A 1 75 ? 8.619 8.142 -2.693 1.00 87.12 75 HIS A O 1
ATOM 613 N N . PHE A 1 76 ? 7.424 8.674 -0.879 1.00 82.12 76 PHE A N 1
ATOM 614 C CA . PHE A 1 76 ? 6.732 9.794 -1.533 1.00 82.12 76 PHE A CA 1
ATOM 615 C C . PHE A 1 76 ? 7.682 10.901 -2.004 1.00 82.12 76 PHE A C 1
ATOM 617 O O . PHE A 1 76 ? 7.401 11.543 -3.010 1.00 82.12 76 PHE A O 1
ATOM 624 N N . GLY A 1 77 ? 8.815 11.102 -1.325 1.00 76.56 77 GLY A N 1
ATOM 625 C CA . GLY A 1 77 ? 9.830 12.071 -1.735 1.00 76.56 77 GLY A CA 1
ATOM 626 C C . GLY A 1 77 ? 10.605 11.691 -3.002 1.00 76.56 77 GLY A C 1
ATOM 627 O O . GLY A 1 77 ? 11.090 12.590 -3.676 1.00 76.56 77 GLY A O 1
ATOM 628 N N . GLY A 1 78 ? 10.722 10.398 -3.331 1.00 78.81 78 GLY A N 1
ATOM 629 C CA . GLY A 1 78 ? 11.415 9.909 -4.538 1.00 78.81 78 GLY A CA 1
ATOM 630 C C . GLY A 1 78 ? 10.497 9.286 -5.593 1.00 78.81 78 GLY A C 1
ATOM 631 O O . GLY A 1 78 ? 10.960 8.849 -6.643 1.00 78.81 78 GLY A O 1
ATOM 632 N N . MET A 1 79 ? 9.194 9.221 -5.316 1.00 83.00 79 MET A N 1
ATOM 633 C CA . MET A 1 79 ? 8.235 8.461 -6.112 1.00 83.00 79 MET A CA 1
ATOM 634 C C . MET A 1 79 ? 8.095 8.984 -7.540 1.00 83.00 79 MET A C 1
ATOM 636 O O . MET A 1 79 ? 8.073 8.178 -8.460 1.00 83.00 79 MET A O 1
ATOM 640 N N . TYR A 1 80 ? 7.999 10.300 -7.751 1.00 82.19 80 TYR A N 1
ATOM 641 C CA . TYR A 1 80 ? 7.826 10.852 -9.100 1.00 82.19 80 TYR A CA 1
ATOM 642 C C . TYR A 1 80 ? 8.984 10.441 -10.023 1.00 82.19 80 TYR A C 1
ATOM 644 O O . TYR A 1 80 ? 8.751 9.857 -11.083 1.00 82.19 80 TYR A O 1
ATOM 652 N N . ASP A 1 81 ? 10.223 10.647 -9.571 1.00 83.69 81 ASP A N 1
ATOM 653 C CA . ASP A 1 81 ? 11.426 10.266 -10.315 1.00 83.69 81 ASP A CA 1
ATOM 654 C C . ASP A 1 81 ? 11.473 8.753 -10.555 1.00 83.69 81 ASP A C 1
ATOM 656 O O . ASP A 1 81 ? 11.721 8.313 -11.678 1.00 83.69 81 ASP A O 1
ATOM 660 N N . GLN A 1 82 ? 11.146 7.949 -9.535 1.00 85.62 82 GLN A N 1
ATOM 661 C CA . GLN A 1 82 ? 11.055 6.494 -9.664 1.00 85.62 82 GLN A CA 1
ATOM 662 C C . GLN A 1 82 ? 10.035 6.084 -10.735 1.00 85.62 82 GLN A C 1
ATOM 664 O O . GLN A 1 82 ? 10.321 5.195 -11.534 1.00 85.62 82 GLN A O 1
ATOM 669 N N . LEU A 1 83 ? 8.852 6.701 -10.772 1.00 87.00 83 LEU A N 1
ATOM 670 C CA . LEU A 1 83 ? 7.803 6.368 -11.739 1.00 87.00 83 LEU A CA 1
ATOM 671 C C . LEU A 1 83 ? 8.185 6.784 -13.161 1.00 87.00 83 LEU A C 1
ATOM 673 O O . LEU A 1 83 ? 7.971 6.005 -14.093 1.00 87.00 83 LEU A O 1
ATOM 677 N N . CYS A 1 84 ? 8.775 7.970 -13.332 1.00 84.38 84 CYS A N 1
ATOM 678 C CA . CYS A 1 84 ? 9.319 8.410 -14.615 1.00 84.38 84 CYS A CA 1
ATOM 679 C C . CYS A 1 84 ? 10.389 7.443 -15.122 1.00 84.38 84 CYS A C 1
ATOM 681 O O . CYS A 1 84 ? 10.360 7.046 -16.288 1.00 84.38 84 CYS A O 1
ATOM 683 N N . GLU A 1 85 ? 11.283 7.019 -14.235 1.00 87.00 85 GLU A N 1
ATOM 684 C CA . GLU A 1 85 ? 12.350 6.086 -14.564 1.00 87.00 85 GLU A CA 1
ATOM 685 C C . GLU A 1 85 ? 11.812 4.693 -14.906 1.00 87.00 85 GLU A C 1
ATOM 687 O O . GLU A 1 85 ? 12.182 4.111 -15.926 1.00 87.00 85 GLU A O 1
ATOM 692 N N . CYS A 1 86 ? 10.846 4.194 -14.128 1.00 88.94 86 CYS A N 1
ATOM 693 C CA . CYS A 1 86 ? 10.157 2.943 -14.425 1.00 88.94 86 CYS A CA 1
ATOM 694 C C . CYS A 1 86 ? 9.505 2.974 -15.808 1.00 88.94 86 CYS A C 1
ATOM 696 O O . CYS A 1 86 ? 9.644 2.028 -16.583 1.00 88.94 86 CYS A O 1
ATOM 698 N N . HIS A 1 87 ? 8.805 4.061 -16.132 1.00 87.50 87 HIS A N 1
ATOM 699 C CA . HIS A 1 87 ? 8.146 4.208 -17.422 1.00 87.50 87 HIS A CA 1
ATOM 700 C C . HIS A 1 87 ? 9.154 4.270 -18.581 1.00 87.50 87 HIS A C 1
ATOM 702 O O . HIS A 1 87 ? 8.952 3.622 -19.612 1.00 87.50 87 HIS A O 1
ATOM 708 N N . ARG A 1 88 ? 10.261 5.001 -18.401 1.00 88.06 88 ARG A N 1
ATOM 709 C CA . ARG A 1 88 ? 11.334 5.121 -19.395 1.00 88.06 88 ARG A CA 1
ATOM 710 C C . ARG A 1 88 ? 11.971 3.765 -19.694 1.00 88.06 88 ARG A C 1
ATOM 712 O O . ARG A 1 88 ? 12.009 3.369 -20.854 1.00 88.06 88 ARG A O 1
ATOM 719 N N . ILE A 1 89 ? 12.404 3.034 -18.664 1.00 88.00 89 ILE A N 1
ATOM 720 C CA . ILE A 1 89 ? 13.024 1.709 -18.816 1.00 88.00 89 ILE A CA 1
ATOM 721 C C . ILE A 1 89 ? 12.056 0.747 -19.518 1.00 88.00 89 ILE A C 1
ATOM 723 O O . ILE A 1 89 ? 12.438 0.063 -20.460 1.00 88.00 89 ILE A O 1
ATOM 727 N N . ARG A 1 90 ? 10.773 0.736 -19.133 1.00 89.12 90 ARG A N 1
ATOM 728 C CA . ARG A 1 90 ? 9.757 -0.143 -19.744 1.00 89.12 90 ARG A CA 1
ATOM 729 C C . ARG A 1 90 ? 9.447 0.156 -21.202 1.00 89.12 90 ARG A C 1
ATOM 731 O O . ARG A 1 90 ? 8.930 -0.724 -21.883 1.00 89.12 90 ARG A O 1
ATOM 738 N N . SER A 1 91 ? 9.705 1.375 -21.663 1.00 87.88 91 SER A N 1
ATOM 739 C CA . SER A 1 91 ? 9.453 1.743 -23.057 1.00 87.88 91 SER A CA 1
ATOM 740 C C . SER A 1 91 ? 10.439 1.043 -23.999 1.00 87.88 91 SER A C 1
ATOM 742 O O . SER A 1 91 ? 10.066 0.685 -25.113 1.00 87.88 91 SER A O 1
ATOM 744 N N . GLU A 1 92 ? 11.671 0.792 -23.539 1.00 88.69 92 GLU A N 1
ATOM 745 C CA . GLU A 1 92 ? 12.731 0.136 -24.317 1.00 88.69 92 GLU A CA 1
ATOM 746 C C . GLU A 1 92 ? 13.598 -0.797 -23.435 1.00 88.69 92 GLU A C 1
ATOM 748 O O . GLU A 1 92 ? 14.800 -0.575 -23.273 1.00 88.69 92 GLU A O 1
ATOM 753 N N . PRO A 1 93 ? 13.025 -1.872 -22.861 1.00 87.94 93 PRO A N 1
ATOM 754 C CA . PRO A 1 93 ? 13.598 -2.577 -21.705 1.00 87.94 93 PRO A CA 1
ATOM 755 C C . PRO A 1 93 ? 14.890 -3.346 -21.983 1.00 87.94 93 PRO A C 1
ATOM 757 O O . PRO A 1 93 ? 15.638 -3.644 -21.054 1.00 87.94 93 PRO A O 1
ATOM 760 N N . HIS A 1 94 ? 15.169 -3.649 -23.250 1.00 89.75 94 HIS A N 1
ATOM 761 C CA . HIS A 1 94 ? 16.337 -4.427 -23.671 1.00 89.75 94 HIS A CA 1
ATOM 762 C C . HIS A 1 94 ? 17.450 -3.574 -24.293 1.00 89.75 94 HIS A C 1
ATOM 764 O O . HIS A 1 94 ? 18.440 -4.121 -24.778 1.00 89.75 94 HIS A O 1
ATOM 770 N N . GLN A 1 95 ? 17.315 -2.243 -24.294 1.00 91.31 95 GLN A N 1
ATOM 771 C CA . GLN A 1 95 ? 18.424 -1.371 -24.676 1.00 91.31 95 GLN A CA 1
ATOM 772 C C . GLN A 1 95 ? 19.529 -1.425 -23.611 1.00 91.31 95 GLN A C 1
ATOM 774 O O . GLN A 1 95 ? 19.208 -1.460 -22.421 1.00 91.31 95 GLN A O 1
ATOM 779 N N . PRO A 1 96 ? 20.822 -1.362 -23.986 1.00 88.44 96 PRO A N 1
ATOM 780 C CA . PRO A 1 96 ? 21.924 -1.427 -23.022 1.00 88.44 96 PRO A CA 1
ATOM 781 C C . PRO A 1 96 ? 21.806 -0.416 -21.873 1.00 88.44 96 PRO A C 1
ATOM 783 O O . PRO A 1 96 ? 22.000 -0.786 -20.720 1.00 88.44 96 PRO A O 1
ATOM 786 N N . ALA A 1 97 ? 21.411 0.826 -22.178 1.00 87.19 97 ALA A N 1
ATOM 787 C CA . ALA A 1 97 ? 21.187 1.861 -21.168 1.00 87.19 97 ALA A CA 1
ATOM 788 C C . ALA A 1 97 ? 20.041 1.493 -20.209 1.00 87.19 97 ALA A C 1
ATOM 790 O O . ALA A 1 97 ? 20.193 1.587 -18.999 1.00 87.19 97 ALA A O 1
ATOM 791 N N . ALA A 1 98 ? 18.916 0.991 -20.732 1.00 87.56 98 ALA A N 1
ATOM 792 C CA . ALA A 1 98 ? 17.783 0.572 -19.908 1.00 87.56 98 ALA A CA 1
ATOM 793 C C . ALA A 1 98 ? 18.140 -0.599 -18.979 1.00 87.56 98 ALA A C 1
ATOM 795 O O . ALA A 1 98 ? 17.699 -0.621 -17.835 1.00 87.56 98 ALA A O 1
ATOM 796 N N . ILE A 1 99 ? 18.969 -1.543 -19.441 1.00 88.25 99 ILE A N 1
ATOM 797 C CA . ILE A 1 99 ? 19.470 -2.650 -18.613 1.00 88.25 99 ILE A CA 1
ATOM 798 C C . ILE A 1 99 ? 20.351 -2.116 -17.479 1.00 88.25 99 ILE A C 1
ATOM 800 O O . ILE A 1 99 ? 20.163 -2.511 -16.330 1.00 88.25 99 ILE A O 1
ATOM 804 N N . GLU A 1 100 ? 21.285 -1.209 -17.771 1.00 88.94 100 GLU A N 1
ATOM 805 C CA . GLU A 1 100 ? 22.151 -0.605 -16.752 1.00 88.94 100 GLU A CA 1
ATOM 806 C C . GLU A 1 100 ? 21.334 0.136 -15.684 1.00 88.94 100 GLU A C 1
ATOM 808 O O . GLU A 1 100 ? 21.484 -0.124 -14.486 1.00 88.94 100 GLU A O 1
ATOM 813 N N . ASP A 1 101 ? 20.403 0.977 -16.126 1.00 88.25 101 ASP A N 1
ATOM 814 C CA . ASP A 1 101 ? 19.538 1.764 -15.253 1.00 88.25 101 ASP A CA 1
ATOM 815 C C . ASP A 1 101 ? 18.572 0.881 -14.437 1.00 88.25 101 ASP A C 1
ATOM 817 O O . ASP A 1 101 ? 18.273 1.166 -13.268 1.00 88.25 101 ASP A O 1
ATOM 821 N N . SER A 1 102 ? 18.139 -0.255 -15.002 1.00 89.94 102 SER A N 1
ATOM 822 C CA . SER A 1 102 ? 17.251 -1.204 -14.321 1.00 89.94 102 SER A CA 1
ATOM 823 C C . SER A 1 102 ? 17.847 -1.758 -13.032 1.00 89.94 102 SER A C 1
ATOM 825 O O . SER A 1 102 ? 17.111 -1.954 -12.067 1.00 89.94 102 SER A O 1
ATOM 827 N N . HIS A 1 103 ? 19.169 -1.937 -12.947 1.00 89.94 103 HIS A N 1
ATOM 828 C CA . HIS A 1 103 ? 19.809 -2.407 -11.717 1.00 89.94 103 HIS A CA 1
ATOM 829 C C . HIS A 1 103 ? 19.596 -1.427 -10.557 1.00 89.94 103 HIS A C 1
ATOM 831 O O . HIS A 1 103 ? 19.321 -1.845 -9.427 1.00 89.94 103 HIS A O 1
ATOM 837 N N . GLY A 1 104 ? 19.687 -0.122 -10.836 1.00 90.38 104 GLY A N 1
ATOM 838 C CA . GLY A 1 104 ? 19.408 0.933 -9.867 1.00 90.38 104 GLY A CA 1
ATOM 839 C C . GLY A 1 104 ? 17.940 0.939 -9.447 1.00 90.38 104 GLY A C 1
ATOM 840 O O . GLY A 1 104 ? 17.645 0.944 -8.250 1.00 90.38 104 GLY A O 1
ATOM 841 N N . ALA A 1 105 ? 17.024 0.858 -10.417 1.00 90.50 105 ALA A N 1
ATOM 842 C CA . ALA A 1 105 ? 15.582 0.833 -10.170 1.00 90.50 105 ALA A CA 1
ATOM 843 C C . ALA A 1 105 ? 15.138 -0.404 -9.364 1.00 90.50 105 ALA A C 1
ATOM 845 O O . ALA A 1 105 ? 14.359 -0.279 -8.416 1.00 90.50 105 ALA A O 1
ATOM 846 N N . ILE A 1 106 ? 15.673 -1.585 -9.693 1.00 93.12 106 ILE A N 1
ATOM 847 C CA . ILE A 1 106 ? 15.437 -2.845 -8.976 1.00 93.12 106 ILE A CA 1
ATOM 848 C C . ILE A 1 106 ? 15.922 -2.731 -7.535 1.00 93.12 106 ILE A C 1
ATOM 850 O O . ILE A 1 106 ? 15.166 -3.016 -6.606 1.00 93.12 106 ILE A O 1
ATOM 854 N N . LYS A 1 107 ? 17.171 -2.287 -7.338 1.00 93.62 107 LYS A N 1
ATOM 855 C CA . LYS A 1 107 ? 17.747 -2.123 -6.002 1.00 93.62 107 LYS A CA 1
ATOM 856 C C . LYS A 1 107 ? 16.926 -1.142 -5.169 1.00 93.62 107 LYS A C 1
ATOM 858 O O . LYS A 1 107 ? 16.636 -1.430 -4.016 1.00 93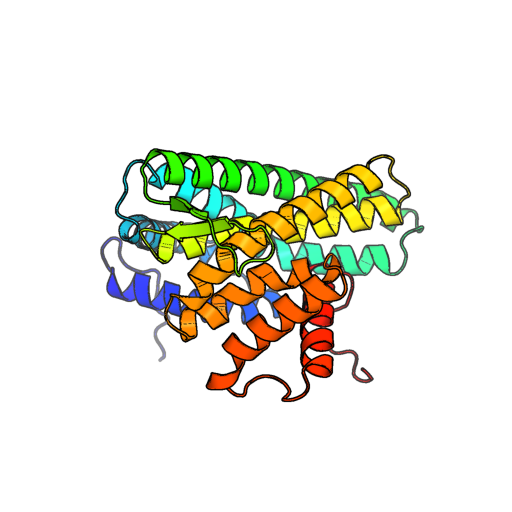.62 107 LYS A O 1
ATOM 863 N N . TYR A 1 108 ? 16.533 -0.009 -5.747 1.00 91.81 108 TYR A N 1
ATOM 864 C CA . TYR A 1 108 ? 15.733 0.995 -5.052 1.00 91.81 108 TYR A CA 1
ATOM 865 C C . TYR A 1 108 ? 14.364 0.450 -4.622 1.00 91.81 108 TYR A C 1
ATOM 867 O O . TYR A 1 108 ? 13.992 0.598 -3.458 1.00 91.81 108 TYR A O 1
ATOM 875 N N . ALA A 1 109 ? 13.644 -0.224 -5.528 1.00 93.56 109 ALA A N 1
ATOM 876 C CA . ALA A 1 109 ? 12.348 -0.828 -5.219 1.00 93.56 109 ALA A CA 1
ATOM 877 C C . ALA A 1 109 ? 12.469 -1.905 -4.129 1.00 93.56 109 ALA A C 1
ATOM 879 O O . ALA A 1 109 ? 11.700 -1.888 -3.172 1.00 93.56 109 ALA A O 1
ATOM 880 N N . ARG A 1 110 ? 13.467 -2.791 -4.229 1.00 95.44 110 ARG A N 1
ATOM 881 C CA . ARG A 1 110 ? 13.737 -3.817 -3.214 1.00 95.44 110 ARG A CA 1
ATOM 882 C C . ARG A 1 110 ? 14.067 -3.199 -1.855 1.00 95.44 110 ARG A C 1
ATOM 884 O O . ARG A 1 110 ? 13.436 -3.546 -0.868 1.00 95.44 110 ARG A O 1
ATOM 891 N N . ASP A 1 111 ? 15.024 -2.276 -1.795 1.00 95.50 111 ASP A N 1
ATOM 892 C CA . ASP A 1 111 ? 15.481 -1.702 -0.525 1.00 95.50 111 ASP A CA 1
ATOM 893 C C . ASP A 1 111 ? 14.351 -0.914 0.181 1.00 95.50 111 ASP A C 1
ATOM 895 O O . ASP A 1 111 ? 14.256 -0.923 1.411 1.00 95.50 111 ASP A O 1
ATOM 899 N N . LEU A 1 112 ? 13.475 -0.235 -0.577 1.00 94.12 112 LEU A N 1
ATOM 900 C CA . LEU A 1 112 ? 12.283 0.412 -0.016 1.00 94.12 112 LEU A CA 1
ATOM 901 C C . LEU A 1 112 ? 11.226 -0.591 0.444 1.00 94.12 112 LEU A C 1
ATOM 903 O O . LEU A 1 112 ? 10.608 -0.373 1.485 1.00 94.12 112 LEU A O 1
ATOM 907 N N . GLU A 1 113 ? 11.002 -1.659 -0.321 1.00 96.00 113 GLU A N 1
ATOM 908 C CA . GLU A 1 113 ? 10.079 -2.726 0.055 1.00 96.00 113 GLU A CA 1
ATOM 909 C C . GLU A 1 113 ? 10.512 -3.396 1.358 1.00 96.00 113 GLU A C 1
ATOM 911 O O . GLU A 1 113 ? 9.704 -3.481 2.277 1.00 96.00 113 GLU A O 1
ATOM 916 N N . GLU A 1 114 ? 11.784 -3.778 1.482 1.00 97.00 114 GLU A N 1
ATOM 917 C CA . GLU A 1 114 ? 12.336 -4.412 2.683 1.00 97.00 114 GLU A CA 1
ATOM 918 C C . GLU A 1 114 ? 12.218 -3.491 3.905 1.00 97.00 114 GLU A C 1
ATOM 920 O O . GLU A 1 114 ? 11.797 -3.920 4.983 1.00 97.00 114 GLU A O 1
ATOM 925 N N . ALA A 1 115 ? 12.530 -2.200 3.739 1.00 96.19 115 ALA A N 1
ATOM 926 C CA . ALA A 1 115 ? 12.385 -1.215 4.805 1.00 96.19 115 ALA A CA 1
ATOM 927 C C . ALA A 1 115 ? 10.917 -1.026 5.225 1.00 96.19 115 ALA A C 1
ATOM 929 O O . ALA A 1 115 ? 10.630 -0.906 6.418 1.00 96.19 115 ALA A O 1
ATOM 930 N N . ALA A 1 116 ? 9.988 -1.009 4.265 1.00 95.69 116 ALA A N 1
ATOM 931 C CA . ALA A 1 116 ? 8.558 -0.892 4.537 1.00 95.69 116 ALA A CA 1
ATOM 932 C C . ALA A 1 116 ? 8.006 -2.155 5.205 1.00 95.69 116 ALA A C 1
ATOM 934 O O . ALA A 1 116 ? 7.277 -2.046 6.185 1.00 95.69 116 ALA A O 1
ATOM 935 N N . ALA A 1 117 ? 8.407 -3.338 4.739 1.00 96.88 117 ALA A N 1
ATOM 936 C CA . ALA A 1 117 ? 8.028 -4.619 5.321 1.00 96.88 117 ALA A CA 1
ATOM 937 C C . ALA A 1 117 ? 8.484 -4.730 6.780 1.00 96.88 117 ALA A C 1
ATOM 939 O O . ALA A 1 117 ? 7.687 -5.104 7.643 1.00 96.88 117 ALA A O 1
ATOM 940 N N . ALA A 1 118 ? 9.735 -4.358 7.070 1.00 97.00 118 ALA A N 1
ATOM 941 C CA . ALA A 1 118 ? 10.267 -4.343 8.429 1.00 97.00 118 ALA A CA 1
ATOM 942 C C . ALA A 1 118 ? 9.501 -3.356 9.322 1.00 97.00 118 ALA A C 1
ATOM 944 O O . ALA A 1 118 ? 9.0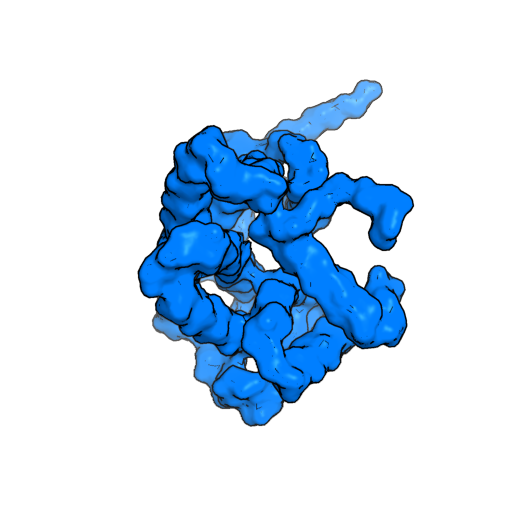00 -3.745 10.376 1.00 97.00 118 ALA A O 1
ATOM 945 N N . ALA A 1 119 ? 9.337 -2.105 8.874 1.00 94.81 119 ALA A N 1
ATOM 946 C CA . ALA A 1 119 ? 8.640 -1.079 9.647 1.00 94.81 119 ALA A CA 1
ATOM 947 C C . ALA A 1 119 ? 7.171 -1.444 9.919 1.00 94.81 119 ALA A C 1
ATOM 949 O O . ALA A 1 119 ? 6.705 -1.297 11.048 1.00 94.81 119 ALA A O 1
ATOM 950 N N . ASN A 1 120 ? 6.459 -1.963 8.913 1.00 95.25 120 ASN A N 1
ATOM 951 C CA . ASN A 1 120 ? 5.071 -2.395 9.050 1.00 95.25 120 ASN A CA 1
ATOM 952 C C . ASN A 1 120 ? 4.947 -3.589 10.006 1.00 95.25 120 ASN A C 1
ATOM 954 O O . ASN A 1 120 ? 4.114 -3.576 10.909 1.00 95.25 120 ASN A O 1
ATOM 958 N N . THR A 1 121 ? 5.807 -4.600 9.845 1.00 96.31 121 THR A N 1
ATOM 959 C CA . THR A 1 121 ? 5.806 -5.800 10.696 1.00 96.31 121 THR A CA 1
ATOM 960 C C . THR A 1 121 ? 6.094 -5.451 12.151 1.00 96.31 121 THR A C 1
ATOM 962 O O . THR A 1 121 ? 5.411 -5.943 13.049 1.00 96.31 121 THR A O 1
ATOM 965 N N . ASP A 1 122 ? 7.095 -4.608 12.402 1.00 96.44 122 ASP A N 1
ATOM 966 C CA . ASP A 1 122 ? 7.469 -4.225 13.759 1.00 96.44 122 ASP A CA 1
ATOM 967 C C . ASP A 1 122 ? 6.399 -3.346 14.414 1.00 96.44 122 ASP A C 1
ATOM 969 O O . ASP A 1 122 ? 6.072 -3.577 15.578 1.00 96.44 122 ASP A O 1
ATOM 973 N N . LEU A 1 123 ? 5.796 -2.407 13.671 1.00 95.50 123 LEU A N 1
ATOM 974 C CA . LEU A 1 123 ? 4.683 -1.592 14.166 1.00 95.50 123 LEU A CA 1
ATOM 975 C C . LEU A 1 123 ? 3.447 -2.442 14.477 1.00 95.50 123 LEU A C 1
ATOM 977 O O . LEU A 1 123 ? 2.899 -2.330 15.571 1.00 95.50 123 LEU A O 1
ATOM 981 N N . LEU A 1 124 ? 3.028 -3.315 13.556 1.00 96.56 124 LEU A N 1
ATOM 982 C CA . LEU A 1 124 ? 1.872 -4.189 13.760 1.00 96.56 124 LEU A CA 1
ATOM 983 C C . LEU A 1 124 ? 2.097 -5.134 14.943 1.00 96.56 124 LEU A C 1
ATOM 985 O O . LEU A 1 124 ? 1.218 -5.288 15.788 1.00 96.56 124 LEU A O 1
ATOM 989 N N . ARG A 1 125 ? 3.293 -5.729 15.053 1.00 96.56 125 ARG A N 1
ATOM 990 C CA . ARG A 1 125 ? 3.650 -6.590 16.187 1.00 96.56 125 ARG A CA 1
ATOM 991 C C . ARG A 1 125 ? 3.592 -5.823 17.506 1.00 96.56 125 ARG A C 1
ATOM 993 O O . ARG A 1 125 ? 3.004 -6.333 18.458 1.00 96.56 125 ARG A O 1
ATOM 1000 N N . ALA A 1 126 ? 4.187 -4.633 17.570 1.00 95.62 126 ALA A N 1
ATOM 1001 C CA . ALA A 1 126 ? 4.172 -3.805 18.772 1.00 95.62 126 ALA A CA 1
ATOM 1002 C C . ALA A 1 126 ? 2.738 -3.413 19.161 1.00 95.62 126 ALA A C 1
ATOM 1004 O O . ALA A 1 126 ? 2.371 -3.538 20.326 1.00 95.62 126 ALA A O 1
ATOM 1005 N N . ALA A 1 127 ? 1.913 -3.037 18.182 1.00 95.50 127 ALA A N 1
ATOM 1006 C CA . ALA A 1 127 ? 0.510 -2.690 18.383 1.00 95.50 127 ALA A CA 1
ATOM 1007 C C . ALA A 1 127 ? -0.342 -3.869 18.876 1.00 95.50 127 ALA A C 1
ATOM 1009 O O . ALA A 1 127 ? -1.202 -3.696 19.737 1.00 95.50 127 ALA A O 1
ATOM 1010 N N . ILE A 1 128 ? -0.092 -5.083 18.377 1.00 96.12 128 ILE A N 1
ATOM 1011 C CA . ILE A 1 128 ? -0.751 -6.292 18.888 1.00 96.12 128 ILE A CA 1
ATOM 1012 C C . ILE A 1 128 ? -0.312 -6.577 20.327 1.00 96.12 128 ILE A C 1
ATOM 1014 O O . ILE A 1 128 ? -1.136 -6.890 21.183 1.00 96.12 128 ILE A O 1
ATOM 1018 N N . GLN A 1 129 ? 0.983 -6.441 20.621 1.00 95.25 129 GLN A N 1
ATOM 1019 C CA . GLN A 1 129 ? 1.526 -6.673 21.962 1.00 95.25 129 GLN A CA 1
ATOM 1020 C C . GLN A 1 129 ? 1.016 -5.662 22.996 1.00 95.25 129 GLN A C 1
ATOM 1022 O O . GLN A 1 129 ? 0.824 -6.036 24.153 1.00 95.25 129 GLN A O 1
ATOM 1027 N N . SER A 1 130 ? 0.783 -4.408 22.599 1.00 93.56 130 SER A N 1
ATOM 1028 C CA . SER A 1 130 ? 0.196 -3.379 23.464 1.00 93.56 13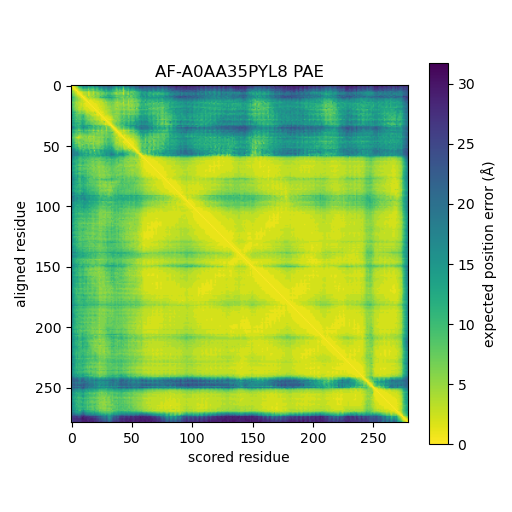0 SER A CA 1
ATOM 1029 C C . SER A 1 130 ? -1.333 -3.456 23.557 1.00 93.56 130 SER A C 1
ATOM 1031 O O . SER A 1 130 ? -1.919 -2.776 24.397 1.00 93.56 130 SER A O 1
ATOM 1033 N N . GLY A 1 131 ? -1.982 -4.292 22.737 1.00 94.31 131 GLY A N 1
ATOM 1034 C CA . GLY A 1 131 ? -3.441 -4.398 22.657 1.00 94.31 131 GLY A CA 1
ATOM 1035 C C . GLY A 1 131 ? -4.111 -3.258 21.880 1.00 94.31 131 GLY A C 1
ATOM 1036 O O . GLY A 1 131 ? -5.332 -3.122 21.928 1.00 94.31 131 GLY A O 1
ATOM 1037 N N . ASP A 1 132 ? -3.333 -2.446 21.162 1.00 94.38 132 ASP A N 1
ATOM 1038 C CA . ASP A 1 132 ? -3.835 -1.383 20.286 1.00 94.38 132 ASP A CA 1
ATOM 1039 C C . ASP A 1 132 ? -4.374 -1.921 18.953 1.00 94.38 132 ASP A C 1
ATOM 1041 O O . ASP A 1 132 ? -5.191 -1.273 18.294 1.00 94.38 132 ASP A O 1
ATOM 1045 N N . VAL A 1 133 ? -3.948 -3.125 18.567 1.00 97.06 133 VAL A N 1
ATOM 1046 C CA . VAL A 1 133 ? -4.508 -3.892 17.453 1.00 97.06 133 VAL A CA 1
ATOM 1047 C C . VAL A 1 133 ? -4.875 -5.290 17.935 1.00 97.06 133 VAL A C 1
ATOM 1049 O O . VAL A 1 133 ? -4.086 -5.972 18.579 1.00 97.06 133 VAL A O 1
ATOM 1052 N N . GLU A 1 134 ? -6.068 -5.745 17.580 1.00 97.31 134 GLU A N 1
ATOM 1053 C CA . GLU A 1 134 ? -6.540 -7.102 17.836 1.00 97.31 134 GLU A CA 1
ATOM 1054 C C . GLU A 1 134 ? -6.898 -7.759 16.500 1.00 97.31 134 GLU A C 1
ATOM 1056 O O . GLU A 1 134 ? -7.674 -7.204 15.720 1.00 97.31 134 GLU A O 1
ATOM 1061 N N . GLU A 1 135 ? -6.341 -8.940 16.224 1.00 97.44 135 GLU A N 1
ATOM 1062 C CA . GLU A 1 135 ? -6.821 -9.777 15.123 1.00 97.44 135 GLU A CA 1
ATOM 1063 C C . GLU A 1 135 ? -8.016 -10.598 15.610 1.00 97.44 135 GLU A C 1
ATOM 1065 O O . GLU A 1 135 ? -7.882 -11.451 16.489 1.00 97.44 135 GLU A O 1
ATOM 1070 N N . VAL A 1 136 ? -9.190 -10.337 15.042 1.00 97.50 136 VAL A N 1
ATOM 1071 C CA . VAL A 1 136 ? -10.451 -10.969 15.440 1.00 97.50 136 VAL A CA 1
ATOM 1072 C C . VAL A 1 136 ? -10.992 -11.852 14.324 1.00 97.50 136 VAL A C 1
ATOM 1074 O O . VAL A 1 136 ? -10.743 -11.615 13.143 1.00 97.50 136 VAL A O 1
ATOM 1077 N N . ALA A 1 137 ? -11.761 -12.879 14.685 1.00 97.62 137 ALA A N 1
ATOM 1078 C CA . ALA A 1 137 ? -12.457 -13.706 13.706 1.00 97.62 137 ALA A CA 1
ATOM 1079 C C . ALA A 1 137 ? -13.575 -12.905 13.016 1.00 97.62 137 ALA A C 1
ATOM 1081 O O . ALA A 1 137 ? -14.404 -12.284 13.679 1.00 97.62 137 ALA A O 1
ATOM 1082 N N . ASP A 1 138 ? -13.637 -12.979 11.688 1.00 96.06 138 ASP A N 1
ATOM 1083 C CA . ASP A 1 138 ? -14.620 -12.276 10.865 1.00 96.06 138 ASP A CA 1
ATOM 1084 C C . ASP A 1 138 ? -15.092 -13.188 9.732 1.00 96.06 138 ASP A C 1
ATOM 1086 O O . ASP A 1 138 ? -14.468 -13.300 8.683 1.00 96.06 138 ASP A O 1
ATOM 1090 N N . GLN A 1 139 ? -16.224 -13.862 9.932 1.00 94.00 139 GLN A N 1
ATOM 1091 C CA . GLN A 1 139 ? -16.733 -14.829 8.953 1.00 94.00 139 GLN A CA 1
ATOM 1092 C C . GLN A 1 139 ? -17.155 -14.188 7.623 1.00 94.00 139 GLN A C 1
ATOM 1094 O O . GLN A 1 139 ? -17.256 -14.897 6.615 1.00 94.00 139 GLN A O 1
ATOM 1099 N N . ASN A 1 140 ? -17.370 -12.871 7.612 1.00 90.38 140 ASN A N 1
ATOM 1100 C CA . ASN A 1 140 ? -17.790 -12.122 6.435 1.00 90.38 140 ASN A CA 1
ATOM 1101 C C . ASN A 1 140 ? -16.598 -11.581 5.638 1.00 90.38 140 ASN A C 1
ATOM 1103 O O . ASN A 1 140 ? -16.776 -11.225 4.474 1.00 90.38 140 ASN A O 1
ATOM 1107 N N . SER A 1 141 ? -15.396 -11.546 6.221 1.00 92.44 141 SER A N 1
ATOM 1108 C CA . SER A 1 141 ? -14.190 -11.137 5.508 1.00 92.44 141 SER A CA 1
ATOM 1109 C C . SER A 1 141 ? -13.657 -12.252 4.596 1.00 92.44 141 SER A C 1
ATOM 1111 O O . SER A 1 141 ? -13.947 -13.446 4.770 1.00 92.44 141 SER A O 1
ATOM 1113 N N . LEU A 1 142 ? -12.857 -11.852 3.600 1.00 93.25 142 LEU A N 1
ATOM 1114 C CA . LEU A 1 142 ? -12.117 -12.773 2.733 1.00 93.25 142 LEU A CA 1
ATOM 1115 C C . LEU A 1 142 ? -11.121 -13.643 3.528 1.00 93.25 142 LEU A C 1
ATOM 1117 O O . LEU A 1 142 ? -11.225 -14.866 3.427 1.00 93.25 142 LEU A O 1
ATOM 1121 N N . PRO A 1 143 ? -10.214 -13.077 4.357 1.00 94.88 143 PRO A N 1
ATOM 1122 C CA . PRO A 1 143 ? -9.251 -13.873 5.125 1.00 94.88 143 PRO A CA 1
ATOM 1123 C C . PRO A 1 143 ? -9.846 -14.591 6.348 1.00 94.88 143 PRO A C 1
ATOM 1125 O O . PRO A 1 143 ? -9.118 -15.275 7.058 1.00 94.88 143 PRO A O 1
ATOM 1128 N N . LYS A 1 144 ? -11.148 -14.438 6.627 1.00 96.69 144 LYS A N 1
ATOM 1129 C CA . LYS A 1 144 ? -11.831 -14.938 7.838 1.00 96.69 144 LYS A CA 1
ATOM 1130 C C . LYS A 1 144 ? -11.367 -14.328 9.160 1.00 96.69 144 LYS A C 1
ATOM 1132 O O . LYS A 1 144 ? -11.860 -14.708 10.225 1.00 96.69 144 LYS A O 1
ATOM 1137 N N . THR A 1 145 ? -10.477 -13.346 9.092 1.00 97.75 145 THR A N 1
ATOM 1138 C CA . THR A 1 145 ? -10.066 -12.494 10.205 1.00 97.75 145 THR A CA 1
ATOM 1139 C C . THR A 1 145 ? -10.126 -11.022 9.804 1.00 97.75 145 THR A C 1
ATOM 1141 O O . THR A 1 145 ? -10.285 -10.686 8.626 1.00 97.75 145 THR A O 1
ATOM 1144 N N . SER A 1 146 ? -10.064 -10.122 10.776 1.00 97.62 146 SER A N 1
ATOM 1145 C CA . SER A 1 146 ? -9.933 -8.684 10.545 1.00 97.62 146 SER A CA 1
ATOM 1146 C C . SER A 1 146 ? -9.172 -8.015 11.684 1.00 97.62 146 SER A C 1
ATOM 1148 O O . SER A 1 146 ? -9.061 -8.568 12.779 1.00 97.62 146 SER A O 1
ATOM 1150 N N . TYR A 1 147 ? -8.632 -6.826 11.420 1.00 97.75 147 TYR A N 1
ATOM 1151 C CA . TYR A 1 147 ? -8.002 -6.007 12.446 1.00 97.75 147 TYR A CA 1
ATOM 1152 C C . TYR A 1 147 ? -9.012 -5.062 13.077 1.00 97.75 147 TYR A C 1
ATOM 1154 O O . TYR A 1 147 ? -9.645 -4.249 12.401 1.00 97.75 147 TYR A O 1
ATOM 1162 N N . LYS A 1 148 ? -9.111 -5.138 14.400 1.00 96.06 148 LYS A N 1
ATOM 1163 C CA . LYS A 1 148 ? -9.761 -4.138 15.234 1.00 96.06 148 LYS A CA 1
ATOM 1164 C C . LYS A 1 148 ? -8.686 -3.250 15.840 1.00 96.06 148 LYS A C 1
ATOM 1166 O O . LYS A 1 148 ? -7.717 -3.745 16.402 1.00 96.06 148 LYS A O 1
ATOM 1171 N N . MET A 1 149 ? -8.865 -1.942 15.728 1.00 94.06 149 MET A N 1
ATOM 1172 C CA . MET A 1 149 ? -7.872 -0.960 16.155 1.00 94.06 149 MET A CA 1
ATOM 1173 C C . MET A 1 149 ? -8.431 -0.100 17.279 1.00 94.06 149 MET A C 1
ATOM 1175 O O . MET A 1 149 ? -9.601 0.283 17.243 1.00 94.06 149 MET A O 1
ATOM 1179 N N . SER A 1 150 ? -7.591 0.226 18.258 1.00 89.31 150 SER A N 1
ATOM 1180 C CA . SER A 1 150 ? -7.924 1.148 19.348 1.00 89.31 150 SER A CA 1
ATOM 1181 C C . SER A 1 150 ? -8.027 2.598 18.863 1.00 89.31 150 SER A C 1
ATOM 1183 O O . SER A 1 150 ? -8.752 3.399 19.454 1.00 89.31 150 SER A O 1
ATOM 1185 N N . ASN A 1 151 ? -7.318 2.936 17.779 1.00 86.81 151 ASN A N 1
ATOM 1186 C CA . ASN A 1 151 ? -7.149 4.299 17.291 1.00 86.81 151 ASN A CA 1
ATOM 1187 C C . ASN A 1 151 ? -7.110 4.357 15.753 1.00 86.81 151 ASN A C 1
ATOM 1189 O O . ASN A 1 151 ? -6.366 3.615 15.110 1.00 86.81 151 ASN A O 1
ATOM 1193 N N . ILE A 1 152 ? -7.863 5.291 15.161 1.00 88.75 152 ILE A N 1
ATOM 1194 C CA . ILE A 1 152 ? -7.884 5.534 13.710 1.00 88.75 152 ILE A CA 1
ATOM 1195 C C . ILE A 1 152 ? -6.507 5.914 13.152 1.00 88.75 152 ILE A C 1
ATOM 1197 O O . ILE A 1 152 ? -6.138 5.454 12.077 1.00 88.75 152 ILE A O 1
ATOM 1201 N N . HIS A 1 153 ? -5.716 6.698 13.888 1.00 87.06 153 HIS A N 1
ATOM 1202 C CA . HIS A 1 153 ? -4.399 7.160 13.445 1.00 87.06 153 HIS A CA 1
ATOM 1203 C C . HIS A 1 153 ? -3.391 6.025 13.322 1.00 87.06 153 HIS A C 1
ATOM 1205 O O . HIS A 1 153 ? -2.583 6.016 12.396 1.00 87.06 153 HIS A O 1
ATOM 1211 N N . LEU A 1 154 ? -3.470 5.038 14.212 1.00 90.00 154 LEU A N 1
ATOM 1212 C CA . LEU A 1 154 ? -2.657 3.835 14.093 1.00 90.00 154 LEU A CA 1
ATOM 1213 C C . LEU A 1 154 ? -3.016 3.071 12.811 1.00 90.00 154 LEU A C 1
ATOM 1215 O O . LEU A 1 154 ? -2.128 2.659 12.067 1.00 90.00 154 LEU A O 1
ATOM 1219 N N . GLY A 1 155 ? -4.312 2.971 12.503 1.00 92.62 155 GLY A N 1
ATOM 1220 C CA . GLY A 1 155 ? -4.791 2.396 11.248 1.00 92.62 155 GLY A CA 1
ATOM 1221 C C . GLY A 1 155 ? -4.330 3.142 10.004 1.00 92.62 155 GLY A C 1
ATOM 1222 O O . GLY A 1 155 ? -3.932 2.506 9.031 1.00 92.62 155 GLY A O 1
ATOM 1223 N N . GLU A 1 156 ? -4.322 4.477 10.039 1.00 89.94 156 GLU A N 1
ATOM 1224 C CA . GLU A 1 156 ? -3.780 5.307 8.958 1.00 89.94 156 GLU A CA 1
ATOM 1225 C C . GLU A 1 156 ? -2.302 4.987 8.689 1.00 89.94 156 GLU A C 1
ATOM 1227 O O . GLU A 1 156 ? -1.922 4.796 7.534 1.00 89.94 156 GLU A O 1
ATOM 1232 N N . ILE A 1 157 ? -1.468 4.914 9.735 1.00 89.50 157 ILE A N 1
ATOM 1233 C CA . ILE A 1 157 ? -0.024 4.660 9.595 1.00 89.50 157 ILE A CA 1
ATOM 1234 C C . ILE A 1 157 ? 0.237 3.230 9.113 1.00 89.50 157 ILE A C 1
ATOM 1236 O O . ILE A 1 157 ? 1.051 3.039 8.208 1.00 89.50 157 ILE A O 1
ATOM 1240 N N . LEU A 1 158 ? -0.468 2.238 9.664 1.00 93.94 158 LEU A N 1
ATOM 1241 C CA . LEU A 1 158 ? -0.360 0.843 9.231 1.00 93.94 158 LEU A CA 1
ATOM 1242 C C . LEU A 1 158 ? -0.761 0.682 7.759 1.00 93.94 158 LEU A C 1
ATOM 1244 O O . LEU A 1 158 ? 0.005 0.130 6.973 1.00 93.94 158 LEU A O 1
ATOM 1248 N N . LEU A 1 159 ? -1.904 1.239 7.342 1.00 94.31 159 LEU A N 1
ATOM 1249 C CA . LEU A 1 159 ? -2.333 1.209 5.938 1.00 94.31 159 LEU A CA 1
ATOM 1250 C C . LEU A 1 159 ? -1.371 1.957 5.013 1.00 94.31 159 LEU A C 1
ATOM 1252 O O . LEU A 1 159 ? -1.132 1.516 3.889 1.00 94.31 159 LEU A O 1
ATOM 1256 N N . LEU A 1 160 ? -0.807 3.079 5.464 1.00 90.25 160 LEU A N 1
ATOM 1257 C CA . LEU A 1 160 ? 0.192 3.822 4.703 1.00 90.25 160 LEU A CA 1
ATOM 1258 C C . LEU A 1 160 ? 1.463 2.992 4.499 1.00 90.25 160 LEU A C 1
ATOM 1260 O O . LEU A 1 160 ? 1.957 2.900 3.375 1.00 90.25 160 LEU A O 1
ATOM 1264 N N . SER A 1 161 ? 1.975 2.383 5.569 1.00 91.25 161 SER A N 1
ATOM 1265 C CA . SER A 1 161 ? 3.171 1.540 5.531 1.00 91.25 161 SER A CA 1
ATOM 1266 C C . SER A 1 161 ? 2.954 0.315 4.642 1.00 91.25 161 SER A C 1
ATOM 1268 O O . SER A 1 161 ? 3.755 0.054 3.742 1.00 91.25 161 SER A O 1
ATOM 1270 N N . LEU A 1 162 ? 1.805 -0.347 4.799 1.00 94.69 162 LEU A N 1
ATOM 1271 C CA . LEU A 1 162 ? 1.366 -1.457 3.961 1.00 94.69 162 LEU A CA 1
ATOM 1272 C C . LEU A 1 162 ? 1.280 -1.057 2.484 1.00 94.69 162 LEU A C 1
ATOM 1274 O O . LEU A 1 162 ? 1.772 -1.778 1.622 1.00 94.69 162 LEU A O 1
ATOM 1278 N N . ARG A 1 163 ? 0.702 0.111 2.174 1.00 93.44 163 ARG A N 1
ATOM 1279 C CA . ARG A 1 163 ? 0.631 0.633 0.802 1.00 93.44 163 ARG A CA 1
ATOM 1280 C C . ARG A 1 163 ? 2.026 0.825 0.214 1.00 93.44 163 ARG A C 1
ATOM 1282 O O . ARG A 1 163 ? 2.261 0.410 -0.917 1.00 93.44 163 ARG A O 1
ATOM 1289 N N . VAL A 1 164 ? 2.946 1.441 0.958 1.00 93.31 164 VAL A N 1
ATOM 1290 C CA . VAL A 1 164 ? 4.331 1.644 0.500 1.00 93.31 164 VAL A CA 1
ATOM 1291 C C . VAL A 1 164 ? 5.017 0.304 0.235 1.00 93.31 164 VAL A C 1
ATOM 1293 O O . VAL A 1 164 ? 5.639 0.143 -0.816 1.00 93.31 164 VAL A O 1
ATOM 1296 N N . GLN A 1 165 ? 4.861 -0.667 1.137 1.00 96.25 165 GLN A N 1
ATOM 1297 C CA . GLN A 1 165 ? 5.366 -2.024 0.940 1.00 96.25 165 GLN A CA 1
ATOM 1298 C C . GLN A 1 165 ? 4.795 -2.637 -0.345 1.00 96.25 165 GLN A C 1
ATOM 1300 O O . GLN A 1 165 ? 5.548 -3.106 -1.195 1.00 96.25 165 GLN A O 1
ATOM 1305 N N . PHE A 1 166 ? 3.475 -2.562 -0.529 1.00 96.19 166 PHE A N 1
ATOM 1306 C CA . PHE A 1 166 ? 2.783 -3.155 -1.670 1.00 96.19 166 PHE A CA 1
ATOM 1307 C C . PHE A 1 166 ? 3.266 -2.586 -2.999 1.00 96.19 166 PHE A C 1
ATOM 1309 O O . PHE A 1 166 ? 3.595 -3.339 -3.914 1.00 96.19 166 PHE A O 1
ATOM 1316 N N . LEU A 1 167 ? 3.331 -1.259 -3.117 1.00 94.81 167 LEU A N 1
ATOM 1317 C CA . LEU A 1 167 ? 3.720 -0.604 -4.363 1.00 94.81 167 LEU A CA 1
ATOM 1318 C C . LEU A 1 167 ? 5.157 -0.942 -4.756 1.00 94.81 167 LEU A C 1
ATOM 1320 O O . LEU A 1 167 ? 5.407 -1.279 -5.912 1.00 94.81 167 LEU A O 1
ATOM 1324 N N . ASN A 1 168 ? 6.089 -0.914 -3.801 1.00 95.94 168 ASN A N 1
ATOM 1325 C CA . ASN A 1 168 ? 7.487 -1.229 -4.085 1.00 95.94 168 ASN A CA 1
ATOM 1326 C C . ASN A 1 168 ? 7.697 -2.722 -4.369 1.00 95.94 168 ASN A C 1
ATOM 1328 O O . ASN A 1 168 ? 8.422 -3.053 -5.306 1.00 95.94 168 ASN A O 1
ATOM 1332 N N . LEU A 1 169 ? 6.994 -3.617 -3.664 1.00 97.25 169 LEU A N 1
ATOM 1333 C CA . LEU A 1 169 ? 7.007 -5.049 -3.974 1.00 97.25 169 LEU A CA 1
ATOM 1334 C C . LEU A 1 169 ? 6.450 -5.324 -5.373 1.00 97.25 169 LEU A C 1
ATOM 1336 O O . LEU A 1 169 ? 7.006 -6.120 -6.127 1.00 97.25 169 LEU A O 1
ATOM 1340 N N . ARG A 1 170 ? 5.375 -4.626 -5.750 1.00 96.38 170 ARG A N 1
ATOM 1341 C CA . ARG A 1 170 ? 4.747 -4.748 -7.066 1.00 96.38 170 ARG A CA 1
ATOM 1342 C C . ARG A 1 170 ? 5.683 -4.270 -8.173 1.00 96.38 170 ARG A C 1
ATOM 1344 O O . ARG A 1 170 ? 5.790 -4.960 -9.184 1.00 96.38 170 ARG A O 1
ATOM 1351 N N . ILE A 1 171 ? 6.371 -3.142 -7.984 1.00 95.06 171 ILE A N 1
ATOM 1352 C CA . ILE A 1 171 ? 7.398 -2.647 -8.916 1.00 95.06 171 ILE A CA 1
ATOM 1353 C C . ILE A 1 171 ? 8.550 -3.654 -9.023 1.00 95.06 171 ILE A C 1
ATOM 1355 O O . ILE A 1 171 ? 8.976 -3.976 -10.129 1.00 95.06 171 ILE A O 1
ATOM 1359 N N . TYR A 1 172 ? 9.025 -4.193 -7.897 1.00 95.62 172 TYR A N 1
ATOM 1360 C CA . TYR A 1 172 ? 10.111 -5.171 -7.894 1.00 95.62 172 TYR A CA 1
ATOM 1361 C C . TYR A 1 172 ? 9.728 -6.464 -8.630 1.00 95.62 172 TYR A C 1
ATOM 1363 O O . TYR A 1 172 ? 10.493 -6.944 -9.465 1.00 95.62 172 TYR A O 1
ATOM 1371 N N . TYR A 1 173 ? 8.520 -6.979 -8.394 1.00 96.62 173 TYR A N 1
ATOM 1372 C CA . TYR A 1 173 ? 7.985 -8.125 -9.127 1.00 96.62 173 TYR A CA 1
ATOM 1373 C C . TYR A 1 173 ? 7.926 -7.871 -10.637 1.00 96.62 173 TYR A C 1
ATOM 1375 O O . TYR A 1 173 ? 8.355 -8.723 -11.409 1.00 96.62 173 TYR A O 1
ATOM 1383 N N . ASP A 1 174 ? 7.459 -6.697 -11.078 1.00 94.38 174 ASP A N 1
ATOM 1384 C CA . ASP A 1 174 ? 7.443 -6.384 -12.511 1.00 94.38 174 ASP A CA 1
ATOM 1385 C C . ASP A 1 174 ? 8.835 -6.431 -13.136 1.00 94.38 174 ASP A C 1
ATOM 1387 O O . ASP A 1 174 ? 8.973 -6.917 -14.255 1.00 94.38 174 ASP A O 1
ATOM 1391 N N . TRP A 1 175 ? 9.856 -5.922 -12.444 1.00 94.19 175 TRP A N 1
ATOM 1392 C CA . TRP A 1 175 ? 11.223 -6.009 -12.946 1.00 94.19 175 TRP A CA 1
ATOM 1393 C C . TRP A 1 175 ? 11.727 -7.441 -12.990 1.00 94.19 175 TRP A C 1
ATOM 1395 O O . TRP A 1 175 ? 12.384 -7.822 -13.955 1.00 94.19 175 TRP A O 1
ATOM 1405 N N . ALA A 1 176 ? 11.395 -8.238 -11.975 1.00 94.88 176 ALA A N 1
ATOM 1406 C CA . ALA A 1 176 ? 11.744 -9.647 -11.958 1.00 94.88 176 ALA A CA 1
ATOM 1407 C C . ALA A 1 176 ? 11.127 -10.400 -13.140 1.00 94.88 176 ALA A C 1
ATOM 1409 O O . ALA A 1 176 ? 11.815 -11.196 -13.762 1.00 94.88 176 ALA A O 1
ATOM 1410 N N . VAL A 1 177 ? 9.878 -10.099 -13.502 1.00 94.69 177 VAL A N 1
ATOM 1411 C CA . VAL A 1 177 ? 9.238 -10.668 -14.697 1.00 94.69 177 VAL A CA 1
ATOM 1412 C C . VAL A 1 177 ? 9.866 -10.131 -15.982 1.00 94.69 177 VAL A C 1
ATOM 1414 O O . VAL A 1 177 ? 10.159 -10.901 -16.885 1.00 94.69 177 VAL A O 1
ATOM 1417 N N . LEU A 1 178 ? 10.086 -8.818 -16.083 1.00 93.56 178 LEU A N 1
ATOM 1418 C CA . LEU A 1 178 ? 10.577 -8.183 -17.311 1.00 93.56 178 LEU A CA 1
ATOM 1419 C C . LEU A 1 178 ? 11.990 -8.635 -17.705 1.00 93.56 178 LEU A C 1
ATOM 1421 O O . LEU A 1 178 ? 12.319 -8.649 -18.890 1.00 93.56 178 LEU A O 1
ATOM 1425 N N . TYR A 1 179 ? 12.815 -8.972 -16.714 1.00 92.94 179 TYR A N 1
ATOM 1426 C CA . TYR A 1 179 ? 14.202 -9.401 -16.892 1.00 92.94 179 TYR A CA 1
ATOM 1427 C C . TYR A 1 179 ? 14.427 -10.885 -16.572 1.00 92.94 179 TYR A C 1
ATOM 1429 O O . TYR A 1 179 ? 15.574 -11.289 -16.387 1.00 92.94 179 TYR A O 1
ATOM 1437 N N . ASP A 1 180 ? 13.357 -11.685 -16.490 1.00 92.88 180 ASP A N 1
ATOM 1438 C CA . ASP A 1 180 ? 13.409 -13.130 -16.224 1.00 92.88 180 ASP A CA 1
ATOM 1439 C C . ASP A 1 180 ? 14.274 -13.501 -14.997 1.00 92.88 180 ASP A C 1
ATOM 1441 O O . ASP A 1 180 ? 15.058 -14.455 -15.005 1.00 92.88 180 ASP A O 1
ATOM 1445 N N . LEU A 1 181 ? 14.162 -12.720 -13.919 1.00 93.75 181 LEU A N 1
ATOM 1446 C CA . LEU A 1 181 ? 14.917 -12.946 -12.690 1.00 93.75 181 LEU A CA 1
ATOM 1447 C C . LEU A 1 181 ? 14.364 -14.164 -11.926 1.00 93.75 181 LEU A C 1
ATOM 1449 O O . LEU A 1 181 ? 13.145 -14.333 -11.823 1.00 93.75 181 LEU A O 1
ATOM 1453 N N . PRO A 1 182 ? 15.231 -14.985 -11.303 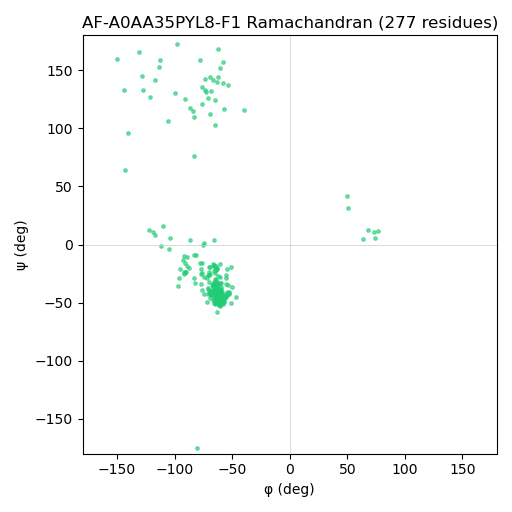1.00 95.38 182 PRO A N 1
ATOM 1454 C CA . PRO A 1 182 ? 14.835 -16.257 -10.692 1.00 95.38 182 PRO A CA 1
ATOM 1455 C C . PRO A 1 182 ? 13.844 -16.123 -9.524 1.00 95.38 182 PRO A C 1
ATOM 1457 O O . PRO A 1 182 ? 13.158 -17.083 -9.190 1.00 95.38 182 PRO A O 1
ATOM 1460 N N . GLN A 1 183 ? 13.757 -14.950 -8.897 1.00 95.44 183 GLN A N 1
ATOM 1461 C CA . GLN A 1 183 ? 12.878 -14.687 -7.756 1.00 95.44 183 GLN A CA 1
ATOM 1462 C C . GLN A 1 183 ? 11.446 -14.257 -8.130 1.00 95.44 183 GLN A C 1
ATOM 1464 O O . GLN A 1 183 ? 10.670 -13.927 -7.235 1.00 95.44 183 GLN A O 1
ATOM 1469 N N . ALA A 1 184 ? 11.067 -14.218 -9.415 1.00 96.19 184 ALA A N 1
ATOM 1470 C CA . ALA A 1 184 ? 9.752 -13.717 -9.836 1.00 96.19 184 ALA A CA 1
ATOM 1471 C C . ALA A 1 184 ? 8.572 -14.444 -9.153 1.00 96.19 184 ALA A C 1
ATOM 1473 O O . ALA A 1 184 ? 7.657 -13.787 -8.654 1.00 96.19 184 ALA A O 1
ATOM 1474 N N . ASP A 1 185 ? 8.622 -15.776 -9.056 1.00 96.94 185 ASP A N 1
ATOM 1475 C CA . ASP A 1 185 ? 7.565 -16.580 -8.421 1.00 96.94 185 ASP A CA 1
ATOM 1476 C C . ASP A 1 185 ? 7.456 -16.322 -6.909 1.00 96.94 185 ASP A C 1
ATOM 1478 O O . ASP A 1 185 ? 6.354 -16.205 -6.365 1.00 96.94 185 ASP A O 1
ATOM 1482 N N . GLU A 1 186 ? 8.594 -16.171 -6.222 1.00 97.56 186 GLU A N 1
ATOM 1483 C CA . GLU A 1 186 ? 8.635 -15.825 -4.796 1.00 97.56 186 GLU A CA 1
ATOM 1484 C C . GLU A 1 186 ? 7.990 -14.454 -4.552 1.00 97.56 186 GLU A C 1
ATOM 1486 O O . GLU A 1 186 ? 7.149 -14.297 -3.664 1.00 97.56 186 GLU A O 1
ATOM 1491 N N . LEU A 1 187 ? 8.343 -13.461 -5.373 1.00 97.56 187 LEU A N 1
ATOM 1492 C CA . LEU A 1 187 ? 7.789 -12.112 -5.276 1.00 97.56 187 LEU A CA 1
ATOM 1493 C C . LEU A 1 187 ? 6.280 -12.096 -5.546 1.00 97.56 187 LEU A C 1
ATOM 1495 O O . LEU A 1 187 ? 5.551 -11.379 -4.859 1.00 97.56 187 LEU A O 1
ATOM 1499 N N . TYR A 1 188 ? 5.792 -12.913 -6.486 1.00 97.38 188 TYR A N 1
ATOM 1500 C CA . TYR A 1 188 ? 4.356 -13.074 -6.721 1.00 97.38 188 TYR A CA 1
ATOM 1501 C C . TYR A 1 188 ? 3.635 -13.671 -5.505 1.00 97.38 188 TYR A C 1
ATOM 1503 O O . TYR A 1 188 ? 2.584 -13.168 -5.103 1.00 97.38 188 TYR A O 1
ATOM 1511 N N . SER A 1 189 ? 4.208 -14.705 -4.878 1.00 97.81 189 SER A N 1
ATOM 1512 C CA . SER A 1 189 ? 3.649 -15.285 -3.649 1.00 97.81 189 SER A CA 1
ATOM 1513 C C . SER A 1 189 ? 3.567 -14.243 -2.533 1.00 97.81 189 SER A C 1
ATOM 1515 O O . SER A 1 189 ? 2.512 -14.066 -1.929 1.00 97.81 189 SER A O 1
ATOM 1517 N N . ARG A 1 190 ? 4.643 -13.477 -2.317 1.00 97.75 190 ARG A N 1
ATOM 1518 C CA . ARG A 1 190 ? 4.681 -12.406 -1.308 1.00 97.75 190 ARG A CA 1
ATOM 1519 C C . ARG A 1 190 ? 3.647 -11.314 -1.581 1.00 97.75 190 ARG A C 1
ATOM 1521 O O . ARG A 1 190 ? 3.013 -10.823 -0.651 1.00 97.75 190 ARG A O 1
ATOM 1528 N N . LEU A 1 191 ? 3.447 -10.945 -2.848 1.00 97.31 191 LEU A N 1
ATOM 1529 C CA . LEU A 1 191 ? 2.392 -10.016 -3.258 1.00 97.31 191 LEU A CA 1
ATOM 1530 C C . LEU A 1 191 ? 1.007 -10.551 -2.896 1.00 97.31 191 LEU A C 1
ATOM 1532 O O . LEU A 1 191 ? 0.161 -9.807 -2.393 1.00 97.31 191 LEU A O 1
ATOM 1536 N N . ARG A 1 192 ? 0.768 -11.840 -3.152 1.00 97.62 192 ARG A N 1
ATOM 1537 C CA . ARG A 1 192 ? -0.506 -12.484 -2.846 1.00 97.62 192 ARG A CA 1
ATOM 1538 C C . ARG A 1 192 ? -0.781 -12.504 -1.346 1.00 97.62 192 ARG A C 1
ATOM 1540 O O . ARG A 1 192 ? -1.898 -12.166 -0.952 1.00 97.62 192 ARG A O 1
ATOM 1547 N N . ASP A 1 193 ? 0.218 -12.839 -0.538 1.00 97.62 193 ASP A N 1
ATOM 1548 C CA . ASP A 1 193 ? 0.117 -12.828 0.924 1.00 97.62 193 ASP A CA 1
ATOM 1549 C C . ASP A 1 193 ? -0.174 -11.415 1.441 1.00 97.62 193 ASP A C 1
ATOM 1551 O O . ASP A 1 193 ? -1.079 -11.215 2.253 1.00 97.62 193 ASP A O 1
ATOM 1555 N N . LEU A 1 194 ? 0.510 -10.409 0.890 1.00 97.06 194 LEU A N 1
ATOM 1556 C CA . LEU A 1 194 ? 0.289 -9.009 1.242 1.00 97.06 194 LEU A CA 1
ATOM 1557 C C . LEU A 1 194 ? -1.117 -8.519 0.857 1.00 97.06 194 LEU A C 1
ATOM 1559 O O . LEU A 1 194 ? -1.715 -7.727 1.585 1.00 97.06 194 LEU A O 1
ATOM 1563 N N . ALA A 1 195 ? -1.684 -9.010 -0.251 1.00 97.81 195 ALA A N 1
ATOM 1564 C CA . ALA A 1 195 ? -3.084 -8.765 -0.599 1.00 97.81 195 ALA A CA 1
ATOM 1565 C C . ALA A 1 195 ? -4.040 -9.327 0.453 1.00 97.81 195 ALA A C 1
ATOM 1567 O O . ALA A 1 195 ? -4.894 -8.583 0.934 1.00 97.81 195 ALA A O 1
ATOM 1568 N N . VAL A 1 196 ? -3.870 -10.591 0.852 1.00 97.25 196 VAL A N 1
ATOM 1569 C CA . VAL A 1 196 ? -4.699 -11.210 1.902 1.00 97.25 196 VAL A CA 1
ATOM 1570 C C . VAL A 1 196 ? -4.606 -10.421 3.206 1.00 97.25 196 VAL A C 1
ATOM 1572 O O . VAL A 1 196 ? -5.629 -10.116 3.818 1.00 97.25 196 VAL A O 1
ATOM 1575 N N . GLU A 1 197 ? -3.391 -10.044 3.594 1.00 96.94 197 GLU A N 1
ATOM 1576 C CA . GLU A 1 197 ? -3.127 -9.260 4.796 1.00 96.94 197 GLU A CA 1
ATOM 1577 C C . GLU A 1 197 ? -3.810 -7.885 4.740 1.00 96.94 197 GLU A C 1
ATOM 1579 O O . GLU A 1 197 ? -4.472 -7.467 5.690 1.00 96.94 197 GLU A O 1
ATOM 1584 N N . SER A 1 198 ? -3.756 -7.213 3.586 1.00 97.19 198 SER A N 1
ATOM 1585 C CA . SER A 1 198 ? -4.426 -5.926 3.377 1.00 97.19 198 SER A CA 1
ATOM 1586 C C . SER A 1 198 ? -5.944 -6.005 3.548 1.00 97.19 198 SER A C 1
ATOM 1588 O O . SER A 1 198 ? -6.570 -5.077 4.064 1.00 97.19 198 SER A O 1
ATOM 1590 N N . TRP A 1 199 ? -6.558 -7.136 3.199 1.00 97.88 199 TRP A N 1
ATOM 1591 C CA . TRP A 1 199 ? -8.006 -7.310 3.305 1.00 97.88 199 TRP A CA 1
ATOM 1592 C C . TRP A 1 199 ? -8.498 -7.386 4.751 1.00 97.88 199 TRP A C 1
ATOM 1594 O O . TRP A 1 199 ? -9.670 -7.097 5.001 1.00 97.88 199 TRP A O 1
ATOM 1604 N N . LYS A 1 200 ? -7.621 -7.684 5.719 1.00 97.75 200 LYS A N 1
ATOM 1605 C CA . LYS A 1 200 ? -7.960 -7.641 7.151 1.00 97.75 200 LYS A CA 1
ATOM 1606 C C . LYS A 1 200 ? -8.326 -6.231 7.632 1.00 97.75 200 LYS A C 1
ATOM 1608 O O . LYS A 1 200 ? -9.017 -6.092 8.638 1.00 97.75 200 LYS A O 1
ATOM 1613 N N . TYR A 1 201 ? -7.926 -5.189 6.901 1.00 97.06 201 TYR A N 1
ATOM 1614 C CA . TYR A 1 201 ? -8.234 -3.790 7.214 1.00 97.06 201 TYR A CA 1
ATOM 1615 C C . TYR A 1 201 ? -9.618 -3.339 6.722 1.00 97.06 201 TYR A C 1
ATOM 1617 O O . TYR A 1 201 ? -10.067 -2.250 7.076 1.00 97.06 201 TYR A O 1
ATOM 1625 N N . ILE A 1 202 ? -10.324 -4.148 5.923 1.00 96.62 202 ILE A N 1
ATOM 1626 C CA . ILE A 1 202 ? -11.622 -3.769 5.336 1.00 96.62 202 ILE A CA 1
ATOM 1627 C C . ILE A 1 202 ? -12.662 -3.462 6.419 1.00 96.62 202 ILE A C 1
ATOM 1629 O O . ILE A 1 202 ? -13.375 -2.464 6.323 1.00 96.62 202 ILE A O 1
ATOM 1633 N N . SER A 1 203 ? -12.730 -4.278 7.472 1.00 95.31 203 SER A N 1
ATOM 1634 C CA . SER A 1 203 ? -13.692 -4.077 8.565 1.00 95.31 203 SER A CA 1
ATOM 1635 C C . SER A 1 203 ? -13.381 -2.812 9.372 1.00 95.31 203 SER A C 1
ATOM 1637 O O . SER A 1 203 ? -14.304 -2.096 9.755 1.00 95.31 203 SER A O 1
ATOM 1639 N N . PHE A 1 204 ? -12.098 -2.473 9.545 1.00 95.56 204 PHE A N 1
ATOM 1640 C CA . PHE A 1 204 ? -11.683 -1.182 10.098 1.00 95.56 204 PHE A CA 1
ATOM 1641 C C . PHE A 1 204 ? -12.137 -0.016 9.206 1.00 95.56 204 PHE A C 1
ATOM 1643 O O . PHE A 1 204 ? -12.776 0.908 9.700 1.00 95.56 204 PHE A O 1
ATOM 1650 N N . LEU A 1 205 ? -11.892 -0.083 7.893 1.00 95.00 205 LEU A N 1
ATOM 1651 C CA . LEU A 1 205 ? -12.288 0.970 6.948 1.00 95.00 205 LEU A CA 1
ATOM 1652 C C . LEU A 1 205 ? -13.807 1.187 6.896 1.00 95.00 205 LEU A C 1
ATOM 1654 O O . LEU A 1 205 ? -14.255 2.317 6.741 1.00 95.00 205 LEU A O 1
ATOM 1658 N N . ARG A 1 206 ? -14.604 0.129 7.071 1.00 92.50 206 ARG A N 1
ATOM 1659 C CA . ARG A 1 206 ? -16.067 0.237 7.210 1.00 92.50 206 ARG A CA 1
ATOM 1660 C C . ARG A 1 206 ? -16.512 0.875 8.529 1.00 92.50 206 ARG A C 1
ATOM 1662 O O . ARG A 1 206 ? -17.630 1.372 8.612 1.00 92.50 206 ARG A O 1
ATOM 1669 N N . GLY A 1 207 ? -15.678 0.811 9.565 1.00 90.94 207 GLY A N 1
ATOM 1670 C CA . GLY A 1 207 ? -15.998 1.278 10.914 1.00 90.94 207 GLY A CA 1
ATOM 1671 C C . GLY A 1 207 ? -15.6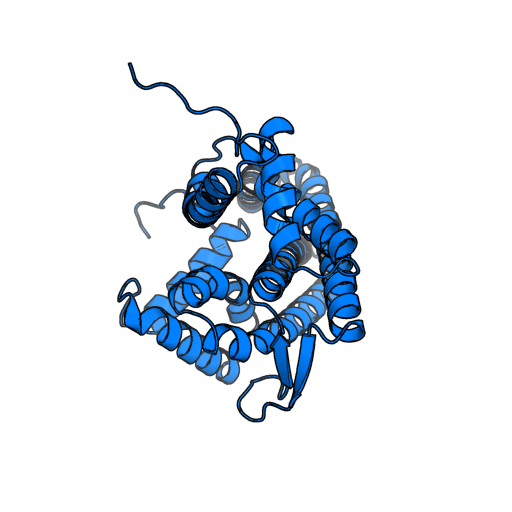00 2.725 11.212 1.00 90.94 207 GLY A C 1
ATOM 1672 O O . GLY A 1 207 ? -15.978 3.236 12.265 1.00 90.94 207 GLY A O 1
ATOM 1673 N N . ILE A 1 208 ? -14.837 3.377 10.332 1.00 91.44 208 ILE A N 1
ATOM 1674 C CA . ILE A 1 208 ? -14.373 4.761 10.514 1.00 91.44 208 ILE A CA 1
ATOM 1675 C C . ILE A 1 208 ? -15.246 5.769 9.763 1.00 91.44 208 ILE A C 1
ATOM 1677 O O . ILE A 1 208 ? -16.135 5.406 8.992 1.00 91.44 208 ILE A O 1
ATOM 1681 N N . GLU A 1 209 ? -14.988 7.060 9.989 1.00 86.50 209 GLU A N 1
ATOM 1682 C CA . GLU A 1 209 ? -15.679 8.118 9.263 1.00 86.50 209 GLU A CA 1
ATOM 1683 C C . GLU A 1 209 ? -15.475 7.983 7.755 1.00 86.50 209 GLU A C 1
ATOM 1685 O O . GLU A 1 209 ? -14.386 7.714 7.248 1.00 86.50 209 GLU A O 1
ATOM 1690 N N . PHE A 1 210 ? -16.559 8.227 7.031 1.00 82.75 210 PHE A N 1
ATOM 1691 C CA . PHE A 1 210 ? -16.648 8.042 5.593 1.00 82.75 210 PHE A CA 1
ATOM 1692 C C . PHE A 1 210 ? -15.535 8.756 4.800 1.00 82.75 210 PHE A C 1
ATOM 1694 O O . PHE A 1 210 ? -14.980 8.213 3.839 1.00 82.75 210 PHE A O 1
ATOM 1701 N N . PHE A 1 211 ? -15.215 9.992 5.197 1.00 82.75 211 PHE A N 1
ATOM 1702 C CA . PHE A 1 211 ? -14.169 10.776 4.548 1.00 82.75 211 PHE A CA 1
ATOM 1703 C C . PHE A 1 211 ? -12.805 10.092 4.691 1.00 82.75 211 PHE A C 1
ATOM 1705 O O . PHE A 1 211 ? -12.112 9.913 3.689 1.00 82.75 211 PHE A O 1
ATOM 1712 N N . ASP A 1 212 ? -12.454 9.642 5.898 1.00 84.88 212 ASP A N 1
ATOM 1713 C CA . ASP A 1 212 ? -11.208 8.915 6.142 1.00 84.88 212 ASP A CA 1
ATOM 1714 C C . ASP A 1 212 ? -11.196 7.568 5.412 1.00 84.88 212 ASP A C 1
ATOM 1716 O O . ASP A 1 212 ? -10.210 7.248 4.750 1.00 84.88 212 ASP A O 1
ATOM 1720 N N . ALA A 1 213 ? -12.306 6.822 5.428 1.00 88.88 213 ALA A N 1
ATOM 1721 C CA . ALA A 1 213 ? -12.438 5.571 4.681 1.00 88.88 213 ALA A CA 1
ATOM 1722 C C . ALA A 1 213 ? -12.147 5.766 3.185 1.00 88.88 213 ALA A C 1
ATOM 1724 O O . ALA A 1 213 ? -11.371 5.007 2.606 1.00 88.88 213 ALA A O 1
ATOM 1725 N N . THR A 1 214 ? -12.690 6.826 2.578 1.00 85.25 214 THR A N 1
ATOM 1726 C CA . THR A 1 214 ? -12.445 7.162 1.165 1.00 85.25 214 THR A CA 1
ATOM 1727 C C . THR A 1 214 ? -10.989 7.537 0.894 1.00 85.25 214 THR A C 1
ATOM 1729 O O . THR A 1 214 ? -10.447 7.225 -0.165 1.00 85.25 214 THR A O 1
ATOM 1732 N N . MET A 1 215 ? -10.342 8.238 1.826 1.00 83.56 215 MET A N 1
ATOM 1733 C CA . MET A 1 215 ? -8.943 8.645 1.671 1.00 83.56 215 MET A CA 1
ATOM 1734 C C . MET A 1 215 ? -7.970 7.475 1.874 1.00 83.56 215 MET A C 1
ATOM 1736 O O . MET A 1 215 ? -6.881 7.480 1.297 1.00 83.56 215 MET A O 1
ATOM 1740 N N . LEU A 1 216 ? -8.356 6.471 2.667 1.00 89.12 216 LEU A N 1
ATOM 1741 C CA . LEU A 1 216 ? -7.516 5.327 3.024 1.00 89.12 216 LEU A CA 1
ATOM 1742 C C . LEU A 1 216 ? -7.751 4.089 2.152 1.00 89.12 216 LEU A C 1
ATOM 1744 O O . LEU A 1 216 ? -6.805 3.338 1.914 1.00 89.12 216 LEU A O 1
ATOM 1748 N N . SER A 1 217 ? -8.956 3.885 1.610 1.00 91.06 217 SER A N 1
ATOM 1749 C CA . SER A 1 217 ? -9.270 2.738 0.746 1.00 91.06 217 SER A CA 1
ATOM 1750 C C . SER A 1 217 ? -8.351 2.569 -0.477 1.00 91.06 217 SER A C 1
ATOM 1752 O O . SER A 1 217 ? -8.117 1.415 -0.851 1.00 91.06 217 SER A O 1
ATOM 1754 N N . PRO A 1 218 ? -7.745 3.625 -1.074 1.00 90.56 218 PRO A N 1
ATOM 1755 C CA . PRO A 1 218 ? -6.764 3.455 -2.145 1.00 90.56 218 PRO A CA 1
ATOM 1756 C C . PRO A 1 218 ? -5.518 2.655 -1.752 1.00 90.56 218 PRO A C 1
ATOM 1758 O O . PRO A 1 218 ? -4.808 2.173 -2.631 1.00 90.56 218 PRO A O 1
ATOM 1761 N N . ALA A 1 219 ? -5.244 2.471 -0.455 1.00 92.12 219 ALA A N 1
ATOM 1762 C CA . ALA A 1 219 ? -4.194 1.567 0.011 1.00 92.12 219 ALA A CA 1
ATOM 1763 C C . ALA A 1 219 ? -4.448 0.102 -0.387 1.00 92.12 219 ALA A C 1
ATOM 1765 O O . ALA A 1 219 ? -3.495 -0.652 -0.560 1.00 92.12 219 ALA A O 1
ATOM 1766 N N . LEU A 1 220 ? -5.714 -0.289 -0.578 1.00 95.50 220 LEU A N 1
ATOM 1767 C CA . LEU A 1 220 ? -6.106 -1.656 -0.933 1.00 95.50 220 LEU A CA 1
ATOM 1768 C C . LEU A 1 220 ? -6.228 -1.877 -2.445 1.00 95.50 220 LEU A C 1
ATOM 1770 O O . LEU A 1 220 ? -6.299 -3.021 -2.889 1.00 95.50 220 LEU A O 1
ATOM 1774 N N . TRP A 1 221 ? -6.246 -0.815 -3.252 1.00 94.69 221 TRP A N 1
ATOM 1775 C CA . TRP A 1 221 ? -6.430 -0.892 -4.707 1.00 94.69 221 TRP A CA 1
ATOM 1776 C C . TRP A 1 221 ? -5.445 -1.826 -5.429 1.00 94.69 221 TRP A C 1
ATOM 1778 O O . TRP A 1 221 ? -5.899 -2.588 -6.286 1.00 94.69 221 TRP A O 1
ATOM 1788 N N . PRO A 1 222 ? -4.141 -1.868 -5.082 1.00 94.81 222 PRO A N 1
ATOM 1789 C CA . PRO A 1 222 ? -3.207 -2.796 -5.720 1.00 94.81 222 PRO A CA 1
ATOM 1790 C C . PRO A 1 222 ? -3.563 -4.277 -5.529 1.00 94.81 222 PRO A C 1
ATOM 1792 O O . PRO A 1 222 ? -3.269 -5.097 -6.397 1.00 94.81 222 PRO A O 1
ATOM 1795 N N . SER A 1 223 ? -4.244 -4.628 -4.432 1.00 96.75 223 SER A N 1
ATOM 1796 C CA . SER A 1 223 ? -4.645 -6.014 -4.148 1.00 96.75 223 SER A CA 1
ATOM 1797 C C . SER A 1 223 ? -5.656 -6.576 -5.153 1.00 96.75 223 SER A C 1
ATOM 1799 O O . SER A 1 223 ? -5.759 -7.793 -5.307 1.00 96.75 223 SER A O 1
ATOM 1801 N N . LEU A 1 224 ? -6.357 -5.703 -5.886 1.00 96.62 224 LEU A N 1
ATOM 1802 C CA . LEU A 1 224 ? -7.345 -6.087 -6.891 1.00 96.62 224 LEU A CA 1
ATOM 1803 C C . LEU A 1 224 ? -6.721 -6.864 -8.063 1.00 96.62 224 LEU A C 1
ATOM 1805 O O . LEU A 1 224 ? -7.365 -7.755 -8.619 1.00 96.62 224 LEU A O 1
ATOM 1809 N N . GLU A 1 225 ? -5.459 -6.576 -8.406 1.00 94.69 225 GLU A N 1
ATOM 1810 C CA . GLU A 1 225 ? -4.718 -7.270 -9.473 1.00 94.69 225 GLU A CA 1
ATOM 1811 C C . GLU A 1 225 ? -4.464 -8.749 -9.155 1.00 94.69 225 GLU A C 1
ATOM 1813 O O . GLU A 1 225 ? -4.285 -9.561 -10.061 1.00 94.69 225 GLU A O 1
ATOM 1818 N N . LEU A 1 226 ? -4.454 -9.095 -7.867 1.00 95.88 226 LEU A N 1
ATOM 1819 C CA . LEU A 1 226 ? -4.101 -10.419 -7.351 1.00 95.88 226 LEU A CA 1
ATOM 1820 C C . LEU A 1 226 ? -5.326 -11.215 -6.893 1.00 95.88 226 LEU A C 1
ATOM 1822 O O . LEU A 1 226 ? -5.205 -12.367 -6.479 1.00 95.88 226 LEU A O 1
ATOM 1826 N N . ALA A 1 227 ? -6.502 -10.593 -6.944 1.00 96.19 227 ALA A N 1
ATOM 1827 C CA . ALA A 1 227 ? -7.749 -11.191 -6.518 1.00 96.19 227 ALA A CA 1
ATOM 1828 C C . ALA A 1 227 ? -8.265 -12.196 -7.559 1.00 96.19 227 ALA A C 1
ATOM 1830 O O . ALA A 1 227 ? -8.328 -11.909 -8.763 1.00 96.19 227 ALA A O 1
ATOM 1831 N N . THR A 1 228 ? -8.710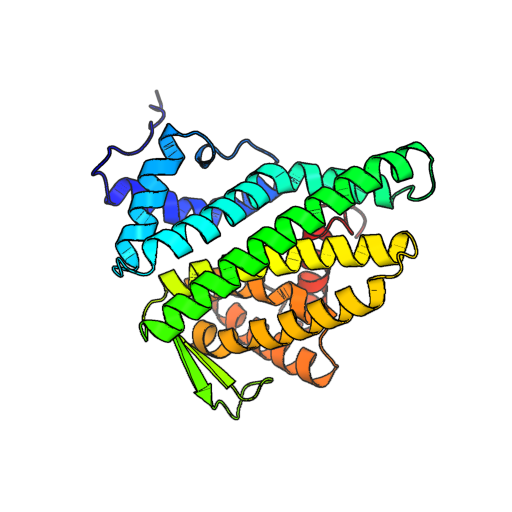 -13.358 -7.078 1.00 96.31 228 THR A N 1
ATOM 1832 C CA . THR A 1 228 ? -9.548 -14.283 -7.852 1.00 96.31 228 THR A CA 1
ATOM 1833 C C . THR A 1 228 ? -10.882 -13.624 -8.212 1.00 96.31 228 THR A C 1
ATOM 1835 O O . THR A 1 228 ? -11.247 -12.586 -7.668 1.00 96.31 228 THR A O 1
ATOM 1838 N N . VAL A 1 229 ? -11.662 -14.237 -9.106 1.00 94.81 229 VAL A N 1
ATOM 1839 C CA . VAL A 1 229 ? -12.959 -13.685 -9.547 1.00 94.81 229 VAL A CA 1
ATOM 1840 C C . VAL A 1 229 ? -13.898 -13.385 -8.367 1.00 94.81 229 VAL A C 1
ATOM 1842 O O . VAL A 1 229 ? -14.511 -12.321 -8.327 1.00 94.81 229 VAL A O 1
ATOM 1845 N N . ALA A 1 230 ? -13.984 -14.286 -7.384 1.00 94.69 230 ALA A N 1
ATOM 1846 C CA . ALA A 1 230 ? -14.853 -14.106 -6.219 1.00 94.69 230 ALA A CA 1
ATOM 1847 C C . ALA A 1 230 ? -14.340 -13.014 -5.264 1.00 94.69 230 ALA A C 1
ATOM 1849 O O . ALA A 1 230 ? -15.113 -12.181 -4.796 1.00 94.69 230 ALA A O 1
ATOM 1850 N N . GLU A 1 231 ? -13.032 -12.986 -5.005 1.00 97.12 231 GLU A N 1
ATOM 1851 C CA . GLU A 1 231 ? -12.404 -11.961 -4.160 1.00 97.12 231 GLU A CA 1
ATOM 1852 C C . GLU A 1 231 ? -12.519 -10.579 -4.791 1.00 97.12 231 GLU A C 1
ATOM 1854 O O . GLU A 1 231 ? -12.811 -9.599 -4.113 1.00 97.12 231 GLU A O 1
ATOM 1859 N N . ARG A 1 232 ? -12.360 -10.507 -6.112 1.00 96.06 232 ARG A N 1
ATOM 1860 C CA . ARG A 1 232 ? -12.507 -9.277 -6.874 1.00 96.06 232 ARG A CA 1
ATOM 1861 C C . ARG A 1 232 ? -13.913 -8.714 -6.755 1.00 96.06 232 ARG A C 1
ATOM 1863 O O . ARG A 1 232 ? -14.057 -7.523 -6.502 1.00 96.06 232 ARG A O 1
ATOM 1870 N N . GLN A 1 233 ? -14.933 -9.562 -6.880 1.00 95.12 233 GLN A N 1
ATOM 1871 C CA . GLN A 1 233 ? -16.319 -9.143 -6.682 1.00 95.12 233 GLN A CA 1
ATOM 1872 C C . GLN A 1 233 ? -16.518 -8.544 -5.283 1.00 95.12 233 GLN A C 1
ATOM 1874 O O . GLN A 1 233 ? -17.051 -7.444 -5.164 1.00 95.12 233 GLN A O 1
ATOM 1879 N N . TYR A 1 234 ? -16.015 -9.218 -4.245 1.00 95.12 234 TYR A N 1
ATOM 1880 C CA . TYR A 1 234 ? -16.086 -8.727 -2.868 1.00 95.12 234 TYR A CA 1
ATOM 1881 C C . TYR A 1 234 ? -15.387 -7.369 -2.687 1.00 95.12 234 TYR A C 1
ATOM 1883 O O . TYR A 1 234 ? -15.941 -6.460 -2.069 1.00 95.12 234 TYR A O 1
ATOM 1891 N N . LEU A 1 235 ? -14.179 -7.208 -3.240 1.00 96.19 235 LEU A N 1
ATOM 1892 C CA . LEU A 1 235 ? -13.425 -5.954 -3.163 1.00 96.19 235 LEU A CA 1
ATOM 1893 C C . LEU A 1 235 ? -14.141 -4.816 -3.892 1.00 96.19 235 LEU A C 1
ATOM 1895 O O . LEU A 1 235 ? -14.226 -3.712 -3.363 1.00 96.19 235 LEU A O 1
ATOM 1899 N N . MET A 1 236 ? -14.699 -5.081 -5.074 1.00 94.56 236 MET A N 1
ATOM 1900 C CA . MET A 1 236 ? -15.453 -4.081 -5.830 1.00 94.56 236 MET A CA 1
ATOM 1901 C C . MET A 1 236 ? -16.752 -3.680 -5.133 1.00 94.56 236 MET A C 1
ATOM 1903 O O . MET A 1 236 ? -17.119 -2.505 -5.167 1.00 94.56 236 MET A O 1
ATOM 1907 N N . ASP A 1 237 ? -17.429 -4.618 -4.468 1.00 92.38 237 ASP A N 1
ATOM 1908 C CA . ASP A 1 237 ? -18.594 -4.311 -3.636 1.00 92.38 237 ASP A CA 1
ATOM 1909 C C . ASP A 1 237 ? -18.211 -3.375 -2.485 1.00 92.38 237 ASP A C 1
ATOM 1911 O O . ASP A 1 237 ? -18.887 -2.372 -2.266 1.00 92.38 237 ASP A O 1
ATOM 1915 N N . PHE A 1 238 ? -17.083 -3.641 -1.824 1.00 92.69 238 PHE A N 1
ATOM 1916 C CA . PHE A 1 238 ? -16.528 -2.773 -0.787 1.00 92.69 238 PHE A CA 1
ATOM 1917 C C . PHE A 1 238 ? -16.126 -1.381 -1.311 1.00 92.69 238 PHE A C 1
ATOM 1919 O O . PHE A 1 238 ? -16.483 -0.371 -0.709 1.00 92.69 238 PHE A O 1
ATOM 1926 N N . PHE A 1 239 ? -15.418 -1.2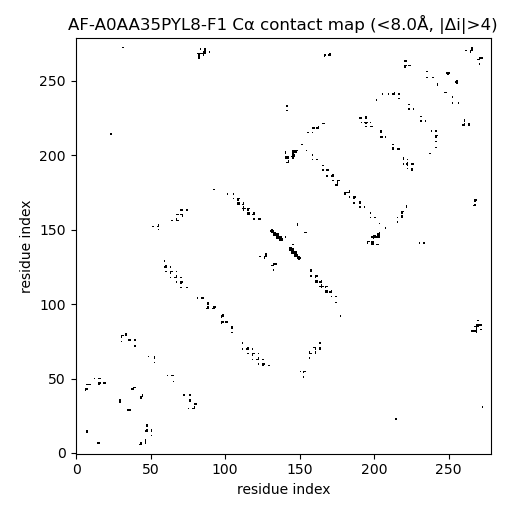87 -2.439 1.00 91.38 239 PHE A N 1
ATOM 1927 C CA . PHE A 1 239 ? -15.031 0.015 -2.995 1.00 91.38 239 PHE A CA 1
ATOM 1928 C C . PHE A 1 239 ? -16.249 0.833 -3.440 1.00 91.38 239 PHE A C 1
ATOM 1930 O O . PHE A 1 239 ? -16.289 2.040 -3.218 1.00 91.38 239 PHE A O 1
ATOM 1937 N N . THR A 1 240 ? -17.272 0.172 -3.986 1.00 87.50 240 THR A N 1
ATOM 1938 C CA . THR A 1 240 ? -18.542 0.817 -4.355 1.00 87.50 240 THR A CA 1
ATOM 1939 C C . THR A 1 240 ? -19.308 1.295 -3.118 1.00 87.50 240 THR A C 1
ATOM 1941 O O . THR A 1 240 ? -19.882 2.381 -3.125 1.00 87.50 240 THR A O 1
ATOM 1944 N N . GLU A 1 241 ? -19.311 0.508 -2.038 1.00 87.25 241 GLU A N 1
ATOM 1945 C CA . GLU A 1 241 ? -19.892 0.885 -0.743 1.00 87.25 241 GLU A CA 1
ATOM 1946 C C . GLU A 1 241 ? -19.258 2.176 -0.202 1.00 87.25 241 GLU A C 1
ATOM 1948 O O . GLU A 1 241 ? -19.982 3.083 0.213 1.00 87.25 241 GLU A O 1
ATOM 1953 N N . ILE A 1 242 ? -17.927 2.291 -0.289 1.00 84.19 242 ILE A N 1
ATOM 1954 C CA . ILE A 1 242 ? -17.185 3.499 0.094 1.00 84.19 242 ILE A CA 1
ATOM 1955 C C . ILE A 1 242 ? -17.377 4.656 -0.900 1.00 84.19 242 ILE A C 1
ATOM 1957 O O . ILE A 1 242 ? -17.309 5.799 -0.477 1.00 84.19 242 ILE A O 1
ATOM 1961 N N . ASP A 1 243 ? -17.634 4.459 -2.195 1.00 74.81 243 ASP A N 1
ATOM 1962 C CA . ASP A 1 243 ? -17.868 5.619 -3.078 1.00 74.81 243 ASP A CA 1
ATOM 1963 C C . ASP A 1 243 ? -19.309 6.156 -3.039 1.00 74.81 243 ASP A C 1
ATOM 1965 O O . ASP A 1 243 ? -19.518 7.362 -3.209 1.00 74.81 243 ASP A O 1
ATOM 1969 N N . ASN A 1 244 ? -20.302 5.305 -2.754 1.00 65.25 244 ASN A N 1
ATOM 1970 C CA . ASN A 1 244 ? -21.732 5.621 -2.883 1.00 65.25 244 ASN A CA 1
ATOM 1971 C C . ASN A 1 244 ? -22.198 6.930 -2.209 1.00 65.25 244 ASN A C 1
ATOM 1973 O O . ASN A 1 244 ? -23.254 7.439 -2.579 1.00 65.25 244 ASN A O 1
ATOM 1977 N N . PHE A 1 245 ? -21.449 7.500 -1.261 1.00 56.91 245 PHE A N 1
ATOM 1978 C CA . PHE A 1 245 ? -21.778 8.788 -0.643 1.00 56.91 245 PHE A CA 1
ATOM 1979 C C . PHE A 1 245 ? -21.157 10.022 -1.327 1.00 56.91 245 PHE A C 1
ATOM 1981 O O . PHE A 1 245 ? -21.701 11.114 -1.169 1.00 56.91 245 PHE A O 1
ATOM 1988 N N . ARG A 1 246 ? -20.042 9.909 -2.070 1.00 57.19 246 ARG A N 1
ATOM 1989 C CA . ARG A 1 246 ? -19.457 11.052 -2.813 1.00 57.19 246 ARG A CA 1
ATOM 1990 C C . ARG A 1 246 ? -20.005 11.171 -4.225 1.00 57.19 246 ARG A C 1
ATOM 1992 O O . ARG A 1 246 ? -19.949 12.266 -4.784 1.00 57.19 246 ARG A O 1
ATOM 1999 N N . HIS A 1 247 ? -20.504 10.070 -4.797 1.00 61.88 247 HIS A N 1
ATOM 2000 C CA . HIS A 1 247 ? -20.862 9.986 -6.218 1.00 61.88 247 HIS A CA 1
ATOM 2001 C C . HIS A 1 247 ? -19.723 10.482 -7.130 1.00 61.88 247 HIS A C 1
ATOM 2003 O O . HIS A 1 247 ? -19.971 11.086 -8.175 1.00 61.88 247 HIS A O 1
ATOM 2009 N N . THR A 1 248 ? -18.473 10.299 -6.693 1.00 58.25 248 THR A N 1
ATOM 2010 C CA . THR A 1 248 ? -17.280 10.796 -7.395 1.00 58.25 248 THR A CA 1
ATOM 2011 C C . THR A 1 248 ? -16.743 9.803 -8.414 1.00 58.25 248 THR A C 1
ATOM 2013 O O . THR A 1 248 ? -15.883 10.159 -9.218 1.00 58.25 248 THR A O 1
ATOM 2016 N N . THR A 1 249 ? -17.245 8.574 -8.385 1.00 58.25 249 THR A N 1
ATOM 2017 C CA . THR A 1 249 ? -16.820 7.464 -9.229 1.00 58.25 249 THR A CA 1
ATOM 2018 C C . THR A 1 249 ? -17.925 7.064 -10.210 1.00 58.25 249 THR A C 1
ATOM 2020 O O . THR A 1 249 ? -19.099 7.411 -10.020 1.00 58.25 249 THR A O 1
ATOM 2023 N N . PRO A 1 250 ? -17.565 6.388 -11.315 1.00 60.12 250 PRO A N 1
ATOM 2024 C CA . PRO A 1 250 ? -18.538 5.852 -12.248 1.00 60.12 250 PRO A CA 1
ATOM 2025 C C . PRO A 1 250 ? -19.579 4.971 -11.556 1.00 60.12 250 PRO A C 1
ATOM 2027 O O . PRO A 1 250 ? -19.260 4.109 -10.744 1.00 60.12 250 PRO A O 1
ATOM 2030 N N . LYS A 1 251 ? -20.851 5.124 -11.940 1.00 68.25 251 LYS A N 1
ATOM 2031 C CA . LYS A 1 251 ? -21.929 4.249 -11.443 1.00 68.25 251 LYS A CA 1
ATOM 2032 C C . LYS A 1 251 ? -21.775 2.796 -11.913 1.00 68.25 251 LYS A C 1
ATOM 2034 O O . LYS A 1 251 ? -22.415 1.907 -11.356 1.00 68.25 251 LYS A O 1
ATOM 2039 N N . ASP A 1 252 ? -20.978 2.563 -12.955 1.00 82.25 252 ASP A N 1
ATOM 2040 C CA . ASP A 1 252 ? -20.661 1.233 -13.459 1.00 82.25 252 ASP A CA 1
ATOM 2041 C C . ASP A 1 252 ? -19.465 0.641 -12.696 1.00 82.25 252 ASP A C 1
ATOM 2043 O O . ASP A 1 252 ? -18.341 1.137 -12.784 1.00 82.25 252 ASP A O 1
ATOM 2047 N N . LYS A 1 253 ? -19.700 -0.477 -11.998 1.00 84.88 253 LYS A N 1
ATOM 2048 C CA . LYS A 1 253 ? -18.662 -1.233 -11.279 1.00 84.88 253 LYS A CA 1
ATOM 2049 C C . LYS A 1 253 ? -17.496 -1.636 -12.179 1.00 84.88 253 LYS A C 1
ATOM 2051 O O . LYS A 1 253 ? -16.364 -1.686 -11.710 1.00 84.88 253 LYS A O 1
ATOM 2056 N N . LYS A 1 254 ? -17.748 -1.927 -13.457 1.00 87.50 254 LYS A N 1
ATOM 2057 C CA . LYS A 1 254 ? -16.692 -2.305 -14.400 1.00 87.50 254 LYS A CA 1
ATOM 2058 C C . LYS A 1 254 ? -15.806 -1.112 -14.752 1.00 87.50 254 LYS A C 1
ATOM 2060 O O . LYS A 1 254 ? -14.595 -1.262 -14.884 1.00 87.50 254 LYS A O 1
ATOM 2065 N N . GLU A 1 255 ? -16.398 0.067 -14.904 1.00 87.56 255 GLU A N 1
ATOM 2066 C CA . GLU A 1 255 ? -15.651 1.300 -15.152 1.00 87.56 255 GLU A CA 1
ATOM 2067 C C . GLU A 1 255 ? -14.818 1.687 -13.927 1.00 87.56 255 GLU A C 1
ATOM 2069 O O . GLU A 1 255 ? -13.644 2.031 -14.062 1.00 87.56 255 GLU A O 1
ATOM 2074 N N . GLU A 1 256 ? -15.374 1.514 -12.728 1.00 87.44 256 GLU A N 1
ATOM 2075 C CA . GLU A 1 256 ? -14.638 1.700 -11.478 1.00 87.44 256 GLU A CA 1
ATOM 2076 C C . GLU A 1 256 ? -13.473 0.710 -11.328 1.00 87.44 256 GLU A C 1
ATOM 2078 O O . GLU A 1 256 ? -12.364 1.113 -10.980 1.00 87.44 256 GLU A O 1
ATOM 2083 N N . GLU A 1 257 ? -13.677 -0.570 -11.658 1.00 91.94 257 GLU A N 1
ATOM 2084 C CA . GLU A 1 257 ? -12.604 -1.573 -11.670 1.00 91.94 257 GLU A CA 1
ATOM 2085 C C . GLU A 1 257 ? -11.472 -1.139 -12.611 1.00 91.94 257 GLU A C 1
ATOM 2087 O O . GLU A 1 257 ? -10.304 -1.107 -12.218 1.00 91.94 257 GLU A O 1
ATOM 2092 N N . MET A 1 258 ? -11.807 -0.733 -13.841 1.00 91.19 258 MET A N 1
ATOM 2093 C CA . MET A 1 258 ? -10.821 -0.250 -14.813 1.00 91.19 258 MET A CA 1
ATOM 2094 C C . MET A 1 258 ? -10.089 1.002 -14.319 1.00 91.19 258 MET A C 1
ATOM 2096 O O . MET A 1 258 ? -8.876 1.113 -14.512 1.00 91.19 258 MET A O 1
ATOM 2100 N N . ARG A 1 259 ? -10.787 1.926 -13.650 1.00 89.00 259 ARG A N 1
ATOM 2101 C CA . ARG A 1 259 ? -10.190 3.126 -13.051 1.00 89.00 259 ARG A CA 1
ATOM 2102 C C . ARG A 1 259 ? -9.188 2.761 -11.959 1.00 89.00 259 ARG A C 1
ATOM 2104 O O . ARG A 1 259 ? -8.071 3.280 -11.972 1.00 89.00 259 ARG A O 1
ATOM 2111 N N . ILE A 1 260 ? -9.559 1.857 -11.051 1.00 92.00 260 ILE A N 1
ATOM 2112 C CA . ILE A 1 260 ? -8.692 1.372 -9.970 1.00 92.00 260 ILE A CA 1
ATOM 2113 C C . ILE A 1 260 ? -7.446 0.692 -10.549 1.00 92.00 260 ILE A C 1
ATOM 2115 O O . ILE A 1 260 ? -6.325 1.031 -10.167 1.00 92.00 260 ILE A O 1
ATOM 2119 N N . LEU A 1 261 ? -7.618 -0.217 -11.513 1.00 93.56 261 LEU A N 1
ATOM 2120 C CA . LEU A 1 261 ? -6.507 -0.913 -12.167 1.00 93.56 261 LEU A CA 1
ATOM 2121 C C . LEU A 1 261 ? -5.600 0.055 -12.940 1.00 93.56 261 LEU A C 1
ATOM 2123 O O . LEU A 1 261 ? -4.375 -0.032 -12.841 1.00 93.56 261 LEU A O 1
ATOM 2127 N N . SER A 1 262 ? -6.176 1.024 -13.659 1.00 91.19 262 SER A N 1
ATOM 2128 C CA . SER A 1 262 ? -5.409 2.061 -14.357 1.00 91.19 262 SER A CA 1
ATOM 2129 C C . SER A 1 262 ? -4.629 2.933 -13.376 1.00 91.19 262 SER A C 1
ATOM 2131 O O . SER A 1 262 ? -3.476 3.266 -13.646 1.00 91.19 262 SER A O 1
ATOM 2133 N N . TYR A 1 263 ? -5.217 3.296 -12.234 1.00 89.81 263 TYR A N 1
ATOM 2134 C CA . TYR A 1 263 ? -4.511 4.047 -11.200 1.00 89.81 263 TYR A CA 1
ATOM 2135 C C . TYR A 1 263 ? -3.345 3.234 -10.634 1.00 89.81 263 TYR A C 1
ATOM 2137 O O . TYR A 1 263 ? -2.226 3.741 -10.595 1.00 89.81 263 TYR A O 1
ATOM 2145 N N . THR A 1 264 ? -3.564 1.960 -10.291 1.00 92.12 264 THR A N 1
ATOM 2146 C CA . THR A 1 264 ? -2.503 1.039 -9.848 1.00 92.12 264 THR A CA 1
ATOM 2147 C C . THR A 1 264 ? -1.368 0.942 -10.875 1.00 92.12 264 THR A C 1
ATOM 2149 O O . THR A 1 264 ? -0.192 0.993 -10.510 1.00 92.12 264 THR A O 1
ATOM 2152 N N . ALA A 1 265 ? -1.684 0.864 -12.171 1.00 91.81 265 ALA A N 1
ATOM 2153 C CA . ALA A 1 265 ? -0.684 0.857 -13.237 1.00 91.81 265 ALA A CA 1
ATOM 2154 C C . ALA A 1 265 ? 0.122 2.169 -13.307 1.00 91.81 265 ALA A C 1
ATOM 2156 O O . ALA A 1 265 ? 1.337 2.126 -13.501 1.00 91.81 265 ALA A O 1
ATOM 2157 N N . ILE A 1 266 ? -0.519 3.325 -13.104 1.00 89.19 266 ILE A N 1
ATOM 2158 C CA . ILE A 1 266 ? 0.159 4.632 -13.064 1.00 89.19 266 ILE A CA 1
ATOM 2159 C C . ILE A 1 266 ? 1.107 4.708 -11.863 1.00 89.19 266 ILE A C 1
ATOM 2161 O O . ILE A 1 266 ? 2.288 5.002 -12.024 1.00 89.19 266 ILE A O 1
ATOM 2165 N N . ILE A 1 267 ? 0.625 4.368 -10.665 1.00 88.38 267 ILE A N 1
ATOM 2166 C CA . ILE A 1 267 ? 1.412 4.450 -9.421 1.00 88.38 267 ILE A CA 1
ATOM 2167 C C . ILE A 1 267 ? 2.466 3.341 -9.272 1.00 88.38 267 ILE A C 1
ATOM 2169 O O . ILE A 1 267 ? 3.158 3.284 -8.260 1.00 88.38 267 ILE A O 1
ATOM 2173 N N . THR A 1 268 ? 2.583 2.453 -10.263 1.00 90.56 268 THR A N 1
ATOM 2174 C CA . THR A 1 268 ? 3.657 1.448 -10.380 1.00 90.56 268 THR A CA 1
ATOM 2175 C C . THR A 1 268 ? 4.519 1.656 -11.632 1.00 90.56 268 THR A C 1
ATOM 2177 O O . THR A 1 268 ? 5.359 0.819 -11.961 1.00 90.56 268 THR A O 1
ATOM 2180 N N . GLY A 1 269 ? 4.321 2.766 -12.355 1.00 88.12 269 GLY A N 1
ATOM 2181 C CA . GLY A 1 269 ? 5.135 3.148 -13.511 1.00 88.12 269 GLY A CA 1
ATOM 2182 C C . GLY A 1 269 ? 4.881 2.310 -14.768 1.00 88.12 269 GLY A C 1
ATOM 2183 O O . GLY A 1 269 ? 5.637 2.405 -15.731 1.00 88.12 269 GLY A O 1
ATOM 2184 N N . ARG A 1 270 ? 3.824 1.485 -14.783 1.00 89.19 270 ARG A N 1
ATOM 2185 C CA . ARG A 1 270 ? 3.397 0.709 -15.961 1.00 89.19 270 ARG A CA 1
ATOM 2186 C C . ARG A 1 270 ? 2.652 1.560 -16.987 1.00 89.19 270 ARG A C 1
ATOM 2188 O O . ARG A 1 270 ? 2.662 1.226 -18.166 1.00 89.19 270 ARG A O 1
ATOM 2195 N N . LYS A 1 271 ? 2.024 2.657 -16.554 1.00 86.12 271 LYS A N 1
ATOM 2196 C CA . LYS A 1 271 ? 1.362 3.644 -17.419 1.00 86.12 271 LYS A CA 1
ATOM 2197 C C . LYS A 1 271 ? 1.862 5.048 -17.076 1.00 86.12 271 LYS A C 1
ATOM 2199 O O . LYS A 1 271 ? 2.121 5.341 -15.913 1.00 86.12 271 LYS A O 1
ATOM 2204 N N . SER A 1 272 ? 1.987 5.912 -18.081 1.00 76.12 272 SER A N 1
ATOM 2205 C CA . SER A 1 272 ? 2.312 7.324 -17.858 1.00 76.12 272 SER A CA 1
ATOM 2206 C C . SER A 1 272 ? 1.170 8.038 -17.131 1.00 76.12 272 SER A C 1
ATOM 2208 O O . SER A 1 272 ? -0.004 7.803 -17.417 1.00 76.12 272 SER A O 1
ATOM 2210 N N . ALA A 1 273 ? 1.522 8.938 -16.212 1.00 63.97 273 ALA A N 1
ATOM 2211 C CA . ALA A 1 273 ? 0.571 9.827 -15.551 1.00 63.97 273 ALA A CA 1
ATOM 2212 C C . ALA A 1 273 ? 0.140 11.016 -16.434 1.00 63.97 273 ALA A C 1
ATOM 2214 O O . ALA A 1 273 ? -0.854 11.675 -16.135 1.00 63.97 273 ALA A O 1
ATOM 2215 N N . LYS A 1 274 ? 0.874 11.310 -17.519 1.00 60.66 274 LYS A N 1
ATOM 2216 C CA . LYS A 1 274 ? 0.452 12.313 -18.504 1.00 60.66 274 LYS A CA 1
ATOM 2217 C C . LYS A 1 274 ? -0.645 11.694 -19.362 1.00 60.66 274 LYS A C 1
ATOM 2219 O O . LYS A 1 274 ? -0.394 10.667 -19.985 1.00 60.66 274 LYS A O 1
ATOM 2224 N N . ASN A 1 275 ? -1.825 12.324 -19.369 1.00 43.44 275 ASN A N 1
ATOM 2225 C CA . ASN A 1 275 ? -2.960 11.958 -20.217 1.00 43.44 275 ASN A CA 1
ATOM 2226 C C . ASN A 1 275 ? -2.464 11.573 -21.611 1.00 43.44 275 ASN A C 1
ATOM 2228 O O . ASN A 1 275 ? -1.910 12.416 -22.317 1.00 43.44 275 ASN A O 1
ATOM 2232 N N . ASP A 1 276 ? -2.670 10.316 -21.987 1.00 37.34 276 ASP A N 1
ATOM 2233 C CA . ASP A 1 276 ? -2.703 9.950 -23.390 1.00 37.34 276 ASP A CA 1
ATOM 2234 C C . ASP A 1 276 ? -3.992 10.587 -23.926 1.00 37.34 276 ASP A C 1
ATOM 2236 O O . ASP A 1 276 ? -5.076 10.216 -23.471 1.00 37.34 276 ASP A O 1
ATOM 2240 N N . PRO A 1 277 ? -3.935 11.603 -24.804 1.00 33.81 277 PRO A N 1
ATOM 2241 C CA . PRO A 1 277 ? -5.135 12.296 -25.274 1.00 33.81 277 PRO A CA 1
ATOM 2242 C C . PRO A 1 277 ? -6.061 11.399 -26.120 1.00 33.81 277 PRO A C 1
ATOM 2244 O O . PRO A 1 277 ? -7.069 11.884 -26.625 1.00 33.81 277 PRO A O 1
ATOM 2247 N N . ASN A 1 278 ? -5.728 10.110 -26.264 1.00 31.62 278 ASN A N 1
ATOM 2248 C CA . ASN A 1 278 ? -6.470 9.106 -27.017 1.00 31.62 278 ASN A CA 1
ATOM 2249 C C . ASN A 1 278 ? -6.916 7.879 -26.189 1.00 31.62 278 ASN A C 1
ATOM 2251 O O . ASN A 1 278 ? -7.322 6.889 -26.799 1.00 31.62 278 ASN A O 1
ATOM 2255 N N . SER A 1 279 ? -6.841 7.900 -24.848 1.00 32.62 279 SER A N 1
ATOM 2256 C CA . SER A 1 279 ? -7.398 6.823 -24.000 1.00 32.62 279 SER A CA 1
ATOM 2257 C C . SER A 1 279 ? -8.710 7.206 -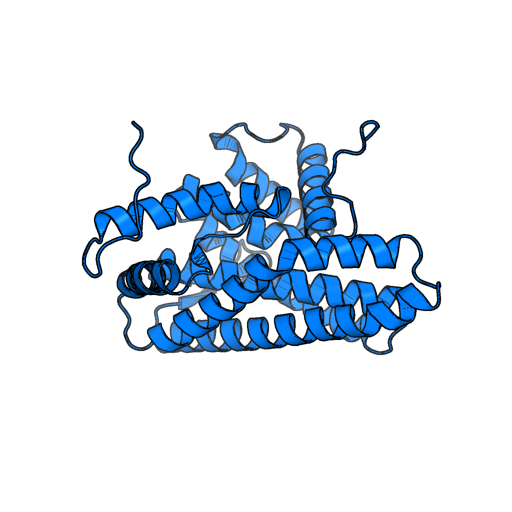23.337 1.00 32.62 279 SER A C 1
ATOM 2259 O O . SER A 1 279 ? -8.693 8.254 -22.653 1.00 32.62 279 SER A O 1
#